Protein AF-A0AA88VX77-F1 (afdb_monomer_lite)

Radius of gyration: 18.84 Å; chains: 1; bounding box: 41×43×75 Å

Organism: NCBI:txid1293975

pLDDT: mean 70.71, std 17.92, range [27.05, 95.12]

Foldseek 3Di:
DDDPDDDDPPDQPFDFDQQPNATETEGEDDDPDDQAEEEEEPLVVSLLVVLCVVPNKFKWWWWFACDDPCNRYTYTAETERAQWDDDPQATDHQLDDADDPVRVRIAGQEMEMEDLRDDQDPDPVRHDLVRYWYWYWYDDDRYIYIWIKHFDPVLVVVSVCCVVPVPDDPRDDDPNGIDTDHYDYDHPHHHKYWAFPLVPPDQDDSPDHTDIDIDGSVPQDSVNVVSSHCSNVPND

Secondary structure (DSSP, 8-state):
--------------EEE-STTS-EEEEE---S--S-EEEEEHHHHHHHHHHHHHHS--EEEEEEEPPSS-TTEEE--EEE----EEETTEEEPPSS----TTGGGEEEEEEEE-SS--------TTS-TTT-EEEEEEEETTEEEEEEEEE-HHHHHHHHHGGG---S-TT---GGGEEEEEEEEETTS--EEEEE-TTS-PPP-TT----EEEE-GGG--HHHHHHHHHTTTS--

Sequence (236 aa):
METHDGSSKDDQSCHKHKSLGRNYRGLCARVKEKRYRYLMPTNLIEKVLSLSEELGPVSGYLYGPSSVGQFSVKEISHVVLPPLQIAANHGRFPLAIPKNKILHHLEPLGWLYTMHNRFQGLSNQRWEKERSIVVQCNIFAMTWSITAYKLTLRGYEWEHDKKVTEKASPNVFYPWKYEVVRMEQHDNLPGFLMVPDISMKVKHRPNMEYQMKQVTPLEYSSEDYVATREWLRNTD

Structure (mmCIF, N/CA/C/O backbone):
data_AF-A0AA88VX77-F1
#
_entry.id   AF-A0AA88VX77-F1
#
loop_
_atom_site.group_PDB
_atom_site.id
_atom_site.type_symbol
_atom_site.label_atom_id
_atom_site.label_alt_id
_atom_site.label_comp_id
_atom_site.label_asym_id
_atom_site.label_entity_id
_atom_site.label_seq_id
_atom_site.pdbx_PDB_ins_code
_atom_site.Cartn_x
_atom_site.Cartn_y
_atom_site.Cartn_z
_atom_site.occupancy
_atom_site.B_iso_or_equiv
_atom_site.auth_seq_id
_atom_site.auth_comp_id
_atom_site.auth_asym_id
_atom_site.auth_atom_id
_atom_site.pdbx_PDB_model_num
ATOM 1 N N . MET A 1 1 ? -3.109 26.730 47.409 1.00 36.09 1 MET A N 1
ATOM 2 C CA . MET A 1 1 ? -4.152 26.401 46.416 1.00 36.09 1 MET A CA 1
ATOM 3 C C . MET A 1 1 ? -3.447 26.374 45.073 1.00 36.09 1 MET A C 1
ATOM 5 O O . MET A 1 1 ? -3.455 27.353 44.346 1.00 36.09 1 MET A O 1
ATOM 9 N N . GLU A 1 2 ? -2.687 25.304 44.851 1.00 27.05 2 GLU A N 1
ATOM 10 C CA . GLU A 1 2 ? -1.877 25.112 43.649 1.00 27.05 2 GLU A CA 1
ATOM 11 C C . GLU A 1 2 ? -2.693 24.266 42.679 1.00 27.05 2 GLU A C 1
ATOM 13 O O . GLU A 1 2 ? -3.137 23.164 43.001 1.00 27.05 2 GLU A O 1
ATOM 18 N N . THR A 1 3 ? -2.966 24.832 41.513 1.00 28.92 3 THR A N 1
ATOM 19 C CA . THR A 1 3 ? -3.639 24.166 40.406 1.00 28.92 3 THR A CA 1
ATOM 20 C C . THR A 1 3 ? -2.641 23.254 39.703 1.00 28.92 3 THR A C 1
ATOM 22 O O . THR A 1 3 ? -1.705 23.731 39.064 1.00 28.92 3 THR A O 1
ATOM 25 N N . HIS A 1 4 ? -2.844 21.943 39.825 1.00 30.36 4 HIS A N 1
ATOM 26 C CA . HIS A 1 4 ? -2.198 20.943 38.984 1.00 30.36 4 HIS A CA 1
ATOM 27 C C . HIS A 1 4 ? -2.707 21.081 37.545 1.00 30.36 4 HIS A C 1
ATOM 29 O O . HIS A 1 4 ? -3.843 20.722 37.240 1.00 30.36 4 HIS A O 1
ATOM 35 N N . ASP A 1 5 ? -1.847 21.598 36.671 1.00 29.92 5 ASP A N 1
ATOM 36 C CA . ASP A 1 5 ? -2.045 21.604 35.227 1.00 29.92 5 ASP A CA 1
ATOM 37 C C . ASP A 1 5 ? -1.660 20.217 34.682 1.00 29.92 5 ASP A C 1
ATOM 39 O O . ASP A 1 5 ? -0.487 19.840 34.602 1.00 29.92 5 ASP A O 1
ATOM 43 N N . GLY A 1 6 ? -2.673 19.391 34.424 1.00 28.31 6 GLY A N 1
ATOM 44 C CA . GLY A 1 6 ? -2.516 18.056 33.861 1.00 28.31 6 GLY A CA 1
ATOM 45 C C . GLY A 1 6 ? -2.288 18.141 32.358 1.00 28.31 6 GLY A C 1
ATOM 46 O O . GLY A 1 6 ? -3.245 18.108 31.587 1.00 28.31 6 GLY A O 1
ATOM 47 N N . SER A 1 7 ? -1.026 18.223 31.928 1.00 28.36 7 SER A N 1
ATOM 48 C CA . SER A 1 7 ? -0.696 18.074 30.512 1.00 28.36 7 SER A CA 1
ATOM 49 C C . SER A 1 7 ? -0.981 16.636 30.060 1.00 28.36 7 SER A C 1
ATOM 51 O O . SER A 1 7 ? -0.410 15.658 30.551 1.00 28.36 7 SER A O 1
ATOM 53 N N . SER A 1 8 ? -1.928 16.511 29.129 1.00 28.75 8 SER A N 1
ATOM 54 C CA . SER A 1 8 ? -2.221 15.281 28.395 1.00 28.75 8 SER A CA 1
ATOM 55 C C . SER A 1 8 ? -0.969 14.854 27.629 1.00 28.75 8 SER A C 1
ATOM 57 O O . SER A 1 8 ? -0.600 15.464 26.624 1.00 28.75 8 SER A O 1
ATOM 59 N N . LYS A 1 9 ? -0.293 13.809 28.113 1.00 29.44 9 LYS A N 1
ATOM 60 C CA . LYS A 1 9 ? 0.679 13.046 27.327 1.00 29.44 9 LYS A CA 1
ATOM 61 C C . LYS A 1 9 ? -0.089 12.232 26.286 1.00 29.44 9 LYS A C 1
ATOM 63 O O . LYS A 1 9 ? -0.405 11.066 26.503 1.00 29.44 9 LYS A O 1
ATOM 68 N N . ASP A 1 10 ? -0.411 12.861 25.162 1.00 32.06 10 ASP A N 1
ATOM 69 C CA . ASP A 1 10 ? -0.833 12.151 23.958 1.00 32.06 10 ASP A CA 1
ATOM 70 C C . ASP A 1 10 ? 0.395 11.447 23.356 1.00 32.06 10 ASP A C 1
ATOM 72 O O . ASP A 1 10 ? 1.121 11.996 22.525 1.00 32.06 10 ASP A O 1
ATOM 76 N N . ASP A 1 11 ? 0.659 10.230 23.837 1.00 35.03 11 ASP A N 1
ATOM 77 C CA . ASP A 1 11 ? 1.740 9.360 23.372 1.00 35.03 11 ASP A CA 1
ATOM 78 C C . ASP A 1 11 ? 1.587 9.051 21.867 1.00 35.03 11 ASP A C 1
ATOM 80 O O . ASP A 1 11 ? 0.793 8.205 21.439 1.00 35.03 11 ASP A O 1
ATOM 84 N N . GLN A 1 12 ? 2.386 9.736 21.043 1.00 42.62 12 GLN A N 1
ATOM 85 C CA . GLN A 1 12 ? 2.726 9.316 19.683 1.00 42.62 12 GLN A CA 1
ATOM 86 C C . GLN A 1 12 ? 3.473 7.978 19.777 1.00 42.62 12 GLN A C 1
ATOM 88 O O . GLN A 1 12 ? 4.595 7.945 20.287 1.00 42.62 12 GLN A O 1
ATOM 93 N N . SER A 1 13 ? 2.902 6.869 19.284 1.00 40.84 13 SER A N 1
ATOM 94 C CA . SER A 1 13 ? 3.673 5.621 19.201 1.00 40.84 13 SER A CA 1
ATOM 95 C C . SER A 1 13 ? 4.749 5.787 18.122 1.00 40.84 13 SER A C 1
ATOM 97 O O . SER A 1 13 ? 4.501 5.806 16.918 1.00 40.84 13 SER A O 1
ATOM 99 N N . CYS A 1 14 ? 5.970 6.033 18.586 1.00 40.78 14 CYS A N 1
ATOM 100 C CA . CYS A 1 14 ? 7.148 6.220 17.760 1.00 40.78 14 CYS A CA 1
ATOM 101 C C . CYS A 1 14 ? 7.819 4.856 17.609 1.00 40.78 14 CYS A C 1
ATOM 103 O O . CYS A 1 14 ? 8.572 4.424 18.484 1.00 40.78 14 CYS A O 1
ATOM 105 N N . HIS A 1 15 ? 7.526 4.149 16.519 1.00 50.19 15 HIS A N 1
ATOM 106 C CA . HIS A 1 15 ? 8.230 2.907 16.217 1.00 50.19 15 HIS A CA 1
ATOM 107 C C . HIS A 1 15 ? 9.568 3.254 15.560 1.00 50.19 15 HIS A C 1
ATOM 109 O O . HIS A 1 15 ? 9.623 3.880 14.498 1.00 50.19 15 HIS A O 1
ATOM 115 N N . LYS A 1 16 ? 10.667 2.898 16.236 1.00 44.03 16 LYS A N 1
ATOM 116 C CA . LYS A 1 16 ? 12.013 2.965 15.660 1.00 44.03 16 LYS A CA 1
ATOM 117 C C . LYS A 1 16 ? 12.187 1.775 14.738 1.00 44.03 16 LYS A C 1
ATOM 119 O O . LYS A 1 16 ? 11.984 0.638 15.155 1.00 44.03 16 LYS A O 1
ATOM 124 N N . HIS A 1 17 ? 12.585 2.046 13.510 1.00 49.84 17 HIS A N 1
ATOM 125 C CA . HIS A 1 17 ? 12.677 1.041 12.479 1.00 49.84 17 HIS A CA 1
ATOM 126 C C . HIS A 1 17 ? 14.091 1.008 11.882 1.00 49.84 17 HIS A C 1
ATOM 128 O O . HIS A 1 17 ? 14.664 2.060 11.600 1.00 49.84 17 HIS A O 1
ATOM 134 N N . LYS A 1 18 ? 14.667 -0.192 11.734 1.00 45.41 18 LYS A N 1
ATOM 135 C CA . LYS A 1 18 ? 16.006 -0.423 11.170 1.00 45.41 18 LYS A CA 1
ATOM 136 C C . LYS A 1 18 ? 15.884 -1.027 9.768 1.00 45.41 18 LYS A C 1
ATOM 138 O O . LYS A 1 18 ? 16.322 -2.151 9.548 1.00 45.41 18 LYS A O 1
ATOM 143 N N . SER A 1 19 ? 15.332 -0.292 8.810 1.00 43.66 19 SER A N 1
ATOM 144 C CA . SER A 1 19 ? 15.498 -0.663 7.402 1.00 43.66 19 SER A CA 1
ATOM 145 C C . SER A 1 19 ? 16.804 -0.046 6.895 1.00 43.66 19 SER A C 1
ATOM 147 O O . SER A 1 19 ? 17.088 1.121 7.162 1.00 43.66 19 SER A O 1
ATOM 149 N N . LEU A 1 20 ? 17.626 -0.828 6.187 1.00 46.38 20 LEU A N 1
ATOM 150 C CA . LEU A 1 20 ? 18.831 -0.361 5.472 1.00 46.38 20 LEU A CA 1
ATOM 151 C C . LEU A 1 20 ? 19.951 0.254 6.345 1.00 46.38 20 LEU A C 1
ATOM 153 O O . LEU A 1 20 ? 20.714 1.104 5.889 1.00 46.38 20 LEU A O 1
ATOM 157 N N . GLY A 1 21 ? 20.071 -0.152 7.614 1.00 48.56 21 GLY A N 1
ATOM 158 C CA . GLY A 1 21 ? 21.145 0.330 8.497 1.00 48.56 21 GLY A CA 1
ATOM 159 C C . GLY A 1 21 ? 20.964 1.764 9.013 1.00 48.56 21 GLY A C 1
ATOM 160 O O . GLY A 1 21 ? 21.868 2.301 9.653 1.00 48.56 21 GLY A O 1
ATOM 161 N N . ARG A 1 22 ? 19.795 2.383 8.791 1.00 53.94 22 ARG A N 1
ATOM 162 C CA . ARG A 1 22 ? 19.438 3.702 9.336 1.00 53.94 22 ARG A CA 1
ATOM 163 C C . ARG A 1 22 ? 18.281 3.580 10.325 1.00 53.94 22 ARG A C 1
ATOM 165 O O . ARG A 1 22 ? 17.424 2.713 10.193 1.00 53.94 22 ARG A O 1
ATOM 172 N N . ASN A 1 23 ? 18.263 4.450 11.334 1.00 59.19 23 ASN A N 1
ATOM 173 C CA . ASN A 1 23 ? 17.173 4.512 12.306 1.00 59.19 23 ASN A CA 1
ATOM 174 C C . ASN A 1 23 ? 16.060 5.417 11.765 1.00 59.19 23 ASN A C 1
ATOM 176 O O . ASN A 1 23 ? 16.134 6.635 11.924 1.00 59.19 23 ASN A O 1
ATOM 180 N N . TYR A 1 24 ? 15.029 4.835 11.161 1.00 60.25 24 TYR A N 1
ATOM 181 C CA . TYR A 1 24 ? 13.818 5.569 10.807 1.00 60.25 24 TYR A CA 1
ATOM 182 C C . TYR A 1 24 ? 12.890 5.686 12.018 1.00 60.25 24 TYR A C 1
ATOM 184 O O . TYR A 1 24 ? 12.803 4.777 12.845 1.00 60.25 24 TYR A O 1
ATOM 192 N N . ARG A 1 25 ? 12.179 6.809 12.129 1.00 63.44 25 ARG A N 1
ATOM 193 C CA . ARG A 1 25 ? 11.045 6.961 13.054 1.00 63.44 25 ARG A CA 1
ATOM 194 C C . ARG A 1 25 ? 9.756 6.946 12.243 1.00 63.44 25 ARG A C 1
ATOM 196 O O . ARG A 1 25 ? 9.608 7.780 11.349 1.00 63.44 25 ARG A O 1
ATOM 203 N N . GLY A 1 26 ? 8.869 6.004 12.554 1.00 63.31 26 GLY A N 1
ATOM 204 C CA . GLY A 1 26 ? 7.544 5.899 11.953 1.00 63.31 26 GLY A CA 1
ATOM 205 C C . GLY A 1 26 ? 6.492 6.689 12.722 1.00 63.31 26 GLY A C 1
ATOM 206 O O . GLY A 1 26 ? 6.442 6.622 13.950 1.00 63.31 26 GLY A O 1
ATOM 207 N N . LEU A 1 27 ? 5.643 7.414 11.992 1.00 62.25 27 LEU A N 1
ATOM 208 C CA . LEU A 1 27 ? 4.460 8.091 12.524 1.00 62.25 27 LEU A CA 1
ATOM 209 C C . LEU A 1 27 ? 3.209 7.594 11.791 1.00 62.25 27 LEU A C 1
ATOM 211 O O . LEU A 1 27 ? 3.067 7.801 10.584 1.00 62.25 27 LEU A O 1
ATOM 215 N N . CYS A 1 28 ? 2.285 6.972 12.526 1.00 65.00 28 CYS A N 1
ATOM 216 C CA . CYS A 1 28 ? 0.937 6.675 12.040 1.00 65.00 28 CYS A CA 1
ATOM 217 C C . CYS A 1 28 ? -0.038 7.718 12.590 1.00 65.00 28 CYS A C 1
ATOM 219 O O . CYS A 1 28 ? -0.089 7.957 13.799 1.00 65.00 28 CYS A O 1
ATOM 221 N N . ALA A 1 29 ? -0.823 8.347 11.715 1.00 64.56 29 ALA A N 1
ATOM 222 C CA . ALA A 1 29 ? -1.842 9.295 12.150 1.00 64.56 29 ALA A CA 1
ATOM 223 C C . ALA A 1 29 ? -2.927 8.572 12.973 1.00 64.56 29 ALA A C 1
ATOM 225 O O . ALA A 1 29 ? -3.692 7.761 12.447 1.00 64.56 29 ALA A O 1
ATOM 226 N N . ARG A 1 30 ? -3.013 8.875 14.274 1.00 57.94 30 ARG A N 1
ATOM 227 C CA . ARG A 1 30 ? -4.072 8.361 15.149 1.00 57.94 30 ARG A CA 1
ATOM 228 C C . ARG A 1 30 ? -5.307 9.250 15.030 1.00 57.94 30 ARG A C 1
ATOM 230 O O . ARG A 1 30 ? -5.238 10.458 15.226 1.00 57.94 30 ARG A O 1
ATOM 237 N N . VAL A 1 31 ? -6.450 8.637 14.741 1.00 69.12 31 VAL A N 1
ATOM 238 C CA . VAL A 1 31 ? -7.749 9.320 14.647 1.00 69.12 31 VAL A CA 1
ATOM 239 C C . VAL A 1 31 ? -8.699 8.731 15.689 1.00 69.12 31 VAL A C 1
ATOM 241 O O . VAL A 1 31 ? -8.615 7.537 15.994 1.00 69.12 31 VAL A O 1
ATOM 244 N N . LYS A 1 32 ? -9.596 9.561 16.242 1.00 56.38 32 LYS A N 1
ATOM 245 C CA . LYS A 1 32 ? -10.712 9.103 17.091 1.00 56.38 32 LYS A CA 1
ATOM 246 C C . LYS A 1 32 ? -11.599 8.107 16.329 1.00 56.38 32 LYS A C 1
ATOM 248 O O . LYS A 1 32 ? -11.605 8.095 15.101 1.00 56.38 32 LYS A O 1
ATOM 253 N N . GLU A 1 33 ? -12.284 7.248 17.079 1.00 55.09 33 GLU A N 1
ATOM 254 C CA . GLU A 1 33 ? -12.984 6.045 16.610 1.00 55.09 33 GLU A CA 1
ATOM 255 C C . GLU A 1 33 ? -13.749 6.231 15.290 1.00 55.09 33 GLU A C 1
ATOM 257 O O . GLU A 1 33 ? -14.630 7.078 15.161 1.00 55.09 33 GLU A O 1
ATOM 262 N N . LYS A 1 34 ? -13.401 5.400 14.302 1.00 66.38 34 LYS A N 1
ATOM 263 C CA . LYS A 1 34 ? -14.101 5.274 13.020 1.00 66.38 34 LYS A CA 1
ATOM 264 C C . LYS A 1 34 ? -14.496 3.818 12.787 1.00 66.38 34 LYS A C 1
ATOM 266 O O . LYS A 1 34 ? -13.928 2.913 13.391 1.00 66.38 34 LYS A O 1
ATOM 271 N N . ARG A 1 35 ? -15.452 3.610 11.876 1.00 73.31 35 ARG A N 1
ATOM 272 C CA . ARG A 1 35 ? -16.084 2.313 11.561 1.00 73.31 35 ARG A CA 1
ATOM 273 C C . ARG A 1 35 ? -15.096 1.180 11.249 1.00 73.31 35 ARG A C 1
ATOM 275 O O . ARG A 1 35 ? -15.383 0.036 11.590 1.00 73.31 35 ARG A O 1
ATOM 282 N N . TYR A 1 36 ? -13.962 1.497 10.615 1.00 83.31 36 TYR A N 1
ATOM 283 C CA . TYR A 1 36 ? -12.936 0.521 10.243 1.00 83.31 36 TYR A CA 1
ATOM 284 C C . TYR A 1 36 ? -11.554 0.898 10.785 1.00 83.31 36 TYR A C 1
ATOM 286 O O . TYR A 1 36 ? -11.169 2.072 10.770 1.00 83.31 36 TYR A O 1
ATOM 294 N N . ARG A 1 37 ? -10.806 -0.118 11.217 1.00 87.56 37 ARG A N 1
ATOM 295 C CA . ARG A 1 37 ? -9.384 -0.065 11.569 1.00 87.56 37 ARG A CA 1
ATOM 296 C C . ARG A 1 37 ? -8.601 -0.885 10.550 1.00 87.56 37 ARG A C 1
ATOM 298 O O . ARG A 1 37 ? -8.933 -2.047 10.336 1.00 87.56 37 ARG A O 1
ATOM 305 N N . TYR A 1 38 ? -7.570 -0.294 9.958 1.00 90.44 38 TYR A N 1
ATOM 306 C CA . TYR A 1 38 ? -6.731 -0.962 8.964 1.00 90.44 38 TYR A CA 1
ATOM 307 C C . TYR A 1 38 ? -5.416 -1.409 9.597 1.00 90.44 38 TYR A C 1
ATOM 309 O O . TYR A 1 38 ? -4.752 -0.602 10.243 1.00 90.44 38 TYR A O 1
ATOM 317 N N . LEU A 1 39 ? -5.043 -2.671 9.417 1.00 91.88 39 LEU A N 1
ATOM 318 C CA . LEU A 1 39 ? -3.775 -3.226 9.887 1.00 91.88 39 LEU A CA 1
ATOM 319 C C . LEU A 1 39 ? -2.883 -3.490 8.679 1.00 91.88 39 LEU A C 1
ATOM 321 O O . LEU A 1 39 ? -3.313 -4.165 7.744 1.00 91.88 39 LEU A O 1
ATOM 325 N N . MET A 1 40 ? -1.662 -2.960 8.682 1.00 92.38 40 MET A N 1
ATOM 326 C CA . MET A 1 40 ? -0.693 -3.191 7.614 1.00 92.38 40 MET A CA 1
ATOM 327 C C . MET A 1 40 ? 0.568 -3.872 8.152 1.00 92.38 40 MET A C 1
ATOM 329 O O . MET A 1 40 ? 1.184 -3.352 9.086 1.00 92.38 40 MET A O 1
ATOM 333 N N . PRO A 1 41 ? 0.977 -4.999 7.547 1.00 93.81 41 PRO A N 1
ATOM 334 C CA . PRO A 1 41 ? 2.227 -5.671 7.836 1.00 93.81 41 PRO A CA 1
ATOM 335 C C . PRO A 1 41 ? 3.425 -4.733 7.741 1.00 93.81 41 PRO A C 1
ATOM 337 O O . PRO A 1 41 ? 3.599 -4.019 6.746 1.00 93.81 41 PRO A O 1
ATOM 340 N N . THR A 1 42 ? 4.275 -4.774 8.762 1.00 90.00 42 THR A N 1
ATOM 341 C CA . THR A 1 42 ? 5.512 -3.986 8.826 1.00 90.00 42 THR A CA 1
ATOM 342 C C . THR A 1 42 ? 6.411 -4.245 7.621 1.00 90.00 42 THR A C 1
ATOM 344 O O . THR A 1 42 ? 6.849 -3.294 6.977 1.00 90.00 42 THR A O 1
ATOM 347 N N . ASN A 1 43 ? 6.557 -5.510 7.218 1.00 92.00 43 ASN A N 1
ATOM 348 C CA . ASN A 1 43 ? 7.384 -5.910 6.077 1.00 92.00 43 ASN A CA 1
ATOM 349 C C . ASN A 1 43 ? 6.954 -5.272 4.742 1.00 92.00 43 ASN A C 1
ATOM 351 O O . ASN A 1 43 ? 7.792 -5.005 3.877 1.00 92.00 43 ASN A O 1
ATOM 355 N N . LEU A 1 44 ? 5.659 -4.991 4.563 1.00 93.50 44 LEU A N 1
ATOM 356 C CA . LEU A 1 44 ? 5.146 -4.293 3.384 1.00 93.50 44 LEU A CA 1
ATOM 357 C C . LEU A 1 44 ? 5.469 -2.804 3.433 1.00 93.50 44 LEU A C 1
ATOM 359 O O . LEU A 1 44 ? 5.881 -2.242 2.419 1.00 93.50 44 LEU A O 1
ATOM 363 N N . ILE A 1 45 ? 5.295 -2.176 4.599 1.00 89.94 45 ILE A N 1
ATOM 364 C CA . ILE A 1 45 ? 5.638 -0.766 4.811 1.00 89.94 45 ILE A CA 1
ATOM 365 C C . ILE A 1 45 ? 7.125 -0.553 4.526 1.00 89.94 45 ILE A C 1
ATOM 367 O O . ILE A 1 45 ? 7.481 0.285 3.699 1.00 89.94 45 ILE A O 1
ATOM 371 N N . GLU A 1 46 ? 7.981 -1.351 5.160 1.00 88.00 46 GLU A N 1
ATOM 372 C CA . GLU A 1 46 ? 9.433 -1.298 4.997 1.00 88.00 46 GLU A CA 1
ATOM 373 C C . GLU A 1 46 ? 9.844 -1.412 3.536 1.00 88.00 46 GLU A C 1
ATOM 375 O O . GLU A 1 46 ? 10.609 -0.586 3.037 1.00 88.00 46 GLU A O 1
ATOM 380 N N . LYS A 1 47 ? 9.312 -2.415 2.828 1.00 91.00 47 LYS A N 1
ATOM 381 C CA . LYS A 1 47 ? 9.689 -2.635 1.437 1.00 91.00 47 LYS A CA 1
ATOM 382 C C . LYS A 1 47 ? 9.262 -1.480 0.541 1.00 91.00 47 LYS A C 1
ATOM 384 O O . LYS A 1 47 ? 10.048 -1.035 -0.287 1.00 91.00 47 LYS A O 1
ATOM 389 N N . VAL A 1 48 ? 8.040 -0.982 0.701 1.00 89.88 48 VAL A N 1
ATOM 390 C CA . VAL A 1 48 ? 7.526 0.136 -0.102 1.00 89.88 48 VAL A CA 1
ATOM 391 C C . VAL A 1 48 ? 8.350 1.404 0.125 1.00 89.88 48 VAL A C 1
ATOM 393 O O . VAL A 1 48 ? 8.660 2.110 -0.834 1.00 89.88 48 VAL A O 1
ATOM 396 N N . LEU A 1 49 ? 8.737 1.680 1.373 1.00 88.12 49 LEU A N 1
ATOM 397 C CA . LEU A 1 49 ? 9.584 2.823 1.707 1.00 88.12 49 LEU A CA 1
ATOM 398 C C . LEU A 1 49 ? 11.007 2.664 1.151 1.00 88.12 49 LEU A C 1
ATOM 400 O O . LEU A 1 49 ? 11.507 3.607 0.545 1.00 88.12 49 LEU A O 1
ATOM 404 N N . SER A 1 50 ? 11.619 1.480 1.280 1.00 87.88 50 SER A N 1
ATOM 405 C CA . SER A 1 50 ? 12.951 1.174 0.723 1.00 87.88 50 SER A CA 1
ATOM 406 C C . SER A 1 50 ? 12.981 1.342 -0.796 1.00 87.88 50 SER A C 1
ATOM 408 O O . SER A 1 50 ? 13.799 2.100 -1.311 1.00 87.88 50 SER A O 1
ATOM 410 N N . LEU A 1 51 ? 12.021 0.745 -1.512 1.00 87.12 51 LEU A N 1
ATOM 411 C CA . LEU A 1 51 ? 11.900 0.927 -2.961 1.00 87.12 51 LEU A CA 1
ATOM 412 C C . LEU A 1 51 ? 11.725 2.403 -3.329 1.00 87.12 51 LEU A C 1
ATOM 414 O O . LEU A 1 51 ? 12.261 2.860 -4.339 1.00 87.12 51 LEU A O 1
ATOM 418 N N . SER A 1 52 ? 10.975 3.157 -2.520 1.00 84.38 52 SER A N 1
ATOM 419 C CA . SER A 1 52 ? 10.720 4.560 -2.817 1.00 84.38 52 SER A CA 1
ATOM 420 C C . SER A 1 52 ? 11.917 5.467 -2.602 1.00 84.38 52 SER A C 1
ATOM 422 O O . SER A 1 52 ? 12.050 6.466 -3.309 1.00 84.38 52 SER A O 1
ATOM 424 N N . GLU A 1 53 ? 12.733 5.166 -1.602 1.00 83.06 53 GLU A N 1
ATOM 425 C CA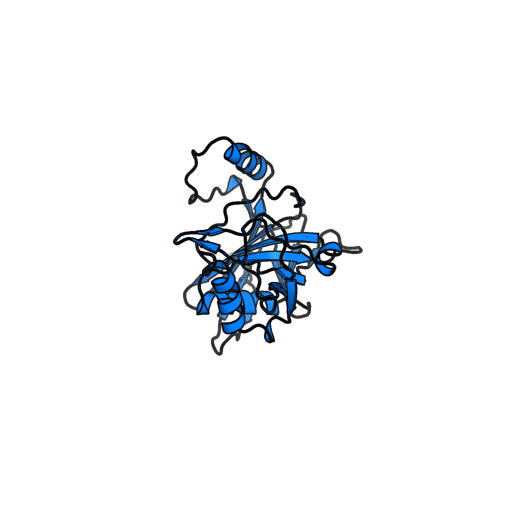 . GLU A 1 53 ? 13.956 5.905 -1.320 1.00 83.06 53 GLU A CA 1
ATOM 426 C C . GLU A 1 53 ? 14.990 5.679 -2.424 1.00 83.06 53 GLU A C 1
ATOM 428 O O . GLU A 1 53 ? 15.607 6.632 -2.893 1.00 83.06 53 GLU A O 1
ATOM 433 N N . GLU A 1 54 ? 15.144 4.433 -2.867 1.00 83.06 54 GLU A N 1
ATOM 434 C CA . GLU A 1 54 ? 16.160 4.061 -3.851 1.00 83.06 54 GLU A CA 1
ATOM 435 C C . GLU A 1 54 ? 15.770 4.462 -5.279 1.00 83.06 54 GLU A C 1
ATOM 437 O O . GLU A 1 54 ? 16.628 4.842 -6.074 1.00 83.06 54 GLU A O 1
ATOM 442 N N . LEU A 1 55 ? 14.481 4.376 -5.627 1.00 79.50 55 LEU A N 1
ATOM 443 C CA . LEU A 1 55 ? 14.043 4.392 -7.028 1.00 79.50 55 LEU A CA 1
ATOM 444 C C . LEU A 1 55 ? 13.007 5.486 -7.341 1.00 79.50 55 LEU A C 1
ATOM 446 O O . LEU A 1 55 ? 12.628 5.656 -8.505 1.00 79.50 55 LEU A O 1
ATOM 450 N N . GLY A 1 56 ? 12.551 6.258 -6.352 1.00 78.31 56 GLY A N 1
ATOM 451 C CA . GLY A 1 56 ? 11.558 7.326 -6.524 1.00 78.31 56 GLY A CA 1
ATOM 452 C C . GLY A 1 56 ? 10.112 6.868 -6.271 1.00 78.31 56 GLY A C 1
ATOM 453 O O . GLY A 1 56 ? 9.893 5.919 -5.534 1.00 78.31 56 GLY A O 1
ATOM 454 N N . PRO A 1 57 ? 9.076 7.525 -6.828 1.00 78.00 57 PRO A N 1
ATOM 455 C CA . PRO A 1 57 ? 7.685 7.248 -6.460 1.00 78.00 57 PRO A CA 1
ATOM 456 C C . PRO A 1 57 ? 7.274 5.778 -6.649 1.00 78.00 57 PRO A C 1
ATOM 458 O O . PRO A 1 57 ? 7.401 5.215 -7.739 1.00 78.00 57 PRO A O 1
ATOM 461 N N . VAL A 1 58 ? 6.720 5.183 -5.593 1.00 82.38 58 VAL A N 1
ATOM 462 C CA . VAL A 1 58 ? 6.116 3.846 -5.588 1.00 82.38 58 VAL A CA 1
ATOM 463 C C . VAL A 1 58 ? 4.619 4.007 -5.406 1.00 82.38 58 VAL A C 1
ATOM 465 O O . VAL A 1 58 ? 4.153 4.886 -4.676 1.00 82.38 58 VAL A O 1
ATOM 468 N N . SER A 1 59 ? 3.836 3.177 -6.083 1.00 82.31 59 SER A N 1
ATOM 469 C CA . SER A 1 59 ? 2.396 3.104 -5.868 1.00 82.31 59 SER A CA 1
ATOM 470 C C . SER A 1 59 ? 1.924 1.666 -6.069 1.00 82.31 59 SER A C 1
ATOM 472 O O . SER A 1 59 ? 2.455 0.950 -6.915 1.00 82.31 59 SER A O 1
ATOM 474 N N . GLY A 1 60 ? 0.918 1.236 -5.312 1.00 85.00 60 GLY A N 1
ATOM 475 C CA . GLY A 1 60 ? 0.374 -0.114 -5.449 1.00 85.00 60 GLY A CA 1
ATOM 476 C C . GLY A 1 60 ? -1.049 -0.243 -4.932 1.00 85.00 60 GLY A C 1
ATOM 477 O O . GLY A 1 60 ? -1.497 0.578 -4.135 1.00 85.00 60 GLY A O 1
ATOM 478 N N . TYR A 1 61 ? -1.760 -1.273 -5.381 1.00 87.88 61 TYR A N 1
ATOM 479 C CA . TYR A 1 61 ? -3.086 -1.610 -4.870 1.00 87.88 61 TYR A CA 1
ATOM 480 C C . TYR A 1 61 ? -2.981 -2.459 -3.600 1.00 87.88 61 TYR A C 1
ATOM 482 O O . TYR A 1 61 ? -2.101 -3.303 -3.479 1.00 87.88 61 TYR A O 1
ATOM 490 N N . LEU A 1 62 ? -3.903 -2.255 -2.673 1.00 91.56 62 LEU A N 1
ATOM 491 C CA . LEU A 1 62 ? -4.013 -2.916 -1.382 1.00 91.56 62 LEU A CA 1
ATOM 492 C C . LEU A 1 62 ? -5.122 -3.956 -1.451 1.00 91.56 62 LEU A C 1
ATOM 494 O O . LEU A 1 62 ? -6.247 -3.647 -1.854 1.00 91.56 62 LEU A O 1
ATOM 498 N N . TYR A 1 63 ? -4.809 -5.164 -1.007 1.00 92.00 63 TYR A N 1
ATOM 499 C CA . TYR A 1 63 ? -5.760 -6.261 -0.902 1.00 92.00 63 TYR A CA 1
ATOM 500 C C . TYR A 1 63 ? -5.635 -6.946 0.454 1.00 92.00 63 TYR A C 1
ATOM 502 O O . TYR A 1 63 ? -4.557 -6.990 1.056 1.00 92.00 63 TYR A O 1
ATOM 510 N N . GLY A 1 64 ? -6.754 -7.487 0.923 1.00 92.38 64 GLY A N 1
ATOM 511 C CA . GLY A 1 64 ? -6.865 -8.150 2.215 1.00 92.38 64 GLY A CA 1
ATOM 512 C C . GLY A 1 64 ? -7.804 -9.349 2.174 1.00 92.38 64 GLY A C 1
ATOM 513 O O . GLY A 1 64 ? -8.652 -9.424 1.281 1.00 92.38 64 GLY A O 1
ATOM 514 N N . PRO A 1 65 ? -7.675 -10.306 3.107 1.00 90.00 65 PRO A N 1
ATOM 515 C CA . PRO A 1 65 ? -8.706 -11.314 3.288 1.00 90.00 65 PRO A CA 1
ATOM 516 C C . PRO A 1 65 ? -10.017 -10.635 3.694 1.00 90.00 65 PRO A C 1
ATOM 518 O O . PRO A 1 65 ? -10.024 -9.672 4.459 1.00 90.00 65 PRO A O 1
ATOM 521 N N . SER A 1 66 ? -11.142 -11.163 3.214 1.00 80.75 66 SER A N 1
ATOM 522 C CA . SER A 1 66 ? -12.441 -10.753 3.747 1.0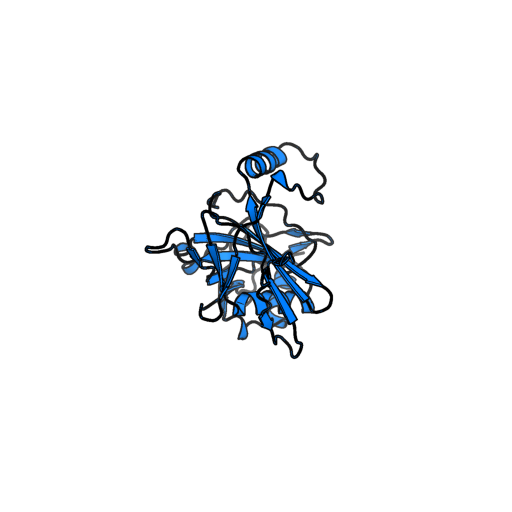0 80.75 66 SER A CA 1
ATOM 523 C C . SER A 1 66 ? -12.555 -11.213 5.199 1.00 80.75 66 SER A C 1
ATOM 525 O O . SER A 1 66 ? -12.476 -12.409 5.476 1.00 80.75 66 SER A O 1
ATOM 527 N N . SER A 1 67 ? -12.719 -10.269 6.127 1.00 71.44 67 SER A N 1
ATOM 528 C CA . SER A 1 67 ? -12.755 -10.562 7.564 1.00 71.44 67 SER A CA 1
ATOM 529 C C . SER A 1 67 ? -13.848 -11.586 7.902 1.00 71.44 67 SER A C 1
ATOM 531 O O . SER A 1 67 ? -15.033 -11.336 7.671 1.00 71.44 67 SER A O 1
ATOM 533 N N . VAL A 1 68 ? -13.468 -12.715 8.507 1.00 63.44 68 VAL A N 1
ATOM 534 C CA . VAL A 1 68 ? -14.406 -13.689 9.082 1.00 63.44 68 VAL A CA 1
ATOM 535 C C . VAL A 1 68 ? -14.602 -13.319 10.555 1.00 63.44 68 VAL A C 1
ATOM 537 O O . VAL A 1 68 ? -13.743 -13.575 11.390 1.00 63.44 68 VAL A O 1
ATOM 540 N N . GLY A 1 69 ? -15.703 -12.639 10.881 1.00 64.56 69 GLY A N 1
ATOM 541 C CA . GLY A 1 69 ? -16.097 -12.332 12.265 1.00 64.56 69 GLY A CA 1
ATOM 542 C C . GLY A 1 69 ? -15.914 -10.872 12.692 1.00 64.56 69 GLY A C 1
ATOM 543 O O . GLY A 1 69 ? -16.884 -10.242 13.108 1.00 64.56 69 GLY A O 1
ATOM 544 N N . GLN A 1 70 ? -14.717 -10.288 12.566 1.00 70.31 70 GLN A N 1
ATOM 545 C CA . GLN A 1 70 ? -14.488 -8.873 12.912 1.00 70.31 70 GLN A CA 1
ATOM 546 C C . GLN A 1 70 ? -14.579 -7.965 11.685 1.00 70.31 70 GLN A C 1
ATOM 548 O O . GLN A 1 70 ? -13.575 -7.557 11.108 1.00 70.31 70 GLN A O 1
ATOM 553 N N . PHE A 1 71 ? -15.801 -7.599 11.294 1.00 75.69 71 PHE A N 1
ATOM 554 C CA . PHE A 1 71 ? -16.021 -6.749 10.118 1.00 75.69 71 PHE A CA 1
ATOM 555 C C . PHE A 1 71 ? -15.372 -5.360 10.224 1.00 75.69 71 PHE A C 1
ATOM 557 O O . PHE A 1 71 ? -15.083 -4.755 9.195 1.00 75.69 71 PHE A O 1
ATOM 564 N N . SER A 1 72 ? -15.136 -4.854 11.439 1.00 84.81 72 SER A N 1
ATOM 565 C CA . SER A 1 72 ? -14.530 -3.541 11.693 1.00 84.81 72 SER A CA 1
ATOM 566 C C . SER A 1 72 ? -13.005 -3.513 11.541 1.00 84.81 72 SER A C 1
ATOM 568 O O . SER A 1 72 ? -12.434 -2.425 11.481 1.00 84.81 72 SER A O 1
ATOM 570 N N . VAL A 1 73 ? -12.328 -4.662 11.455 1.00 88.69 73 VAL A N 1
ATOM 571 C CA . VAL A 1 73 ? -10.874 -4.733 11.249 1.00 88.69 73 VAL A CA 1
ATOM 572 C C . VAL A 1 73 ? -10.589 -5.216 9.833 1.00 88.69 73 VAL A C 1
ATOM 574 O O . VAL A 1 73 ? -11.153 -6.211 9.378 1.00 88.69 73 VAL A O 1
ATOM 577 N N . LYS A 1 74 ? -9.727 -4.483 9.130 1.00 90.94 74 LYS A N 1
ATOM 578 C CA . LYS A 1 74 ? -9.316 -4.753 7.753 1.00 90.94 74 LYS A CA 1
ATOM 579 C C . LYS A 1 74 ? -7.814 -4.975 7.704 1.00 90.94 74 LYS A C 1
ATOM 581 O O . LYS A 1 74 ? -7.034 -4.040 7.867 1.00 90.94 74 LYS A O 1
ATOM 586 N N . GLU A 1 75 ? -7.418 -6.220 7.494 1.00 92.88 75 GLU A N 1
ATOM 587 C CA . GLU A 1 75 ? -6.016 -6.603 7.368 1.00 92.88 75 GLU A CA 1
ATOM 588 C C . GLU A 1 75 ? -5.574 -6.459 5.916 1.00 92.88 75 GLU A C 1
ATOM 590 O O . GLU A 1 75 ? -6.144 -7.065 5.012 1.00 92.88 75 GLU A O 1
ATOM 595 N N . ILE A 1 76 ? -4.546 -5.656 5.679 1.00 94.06 76 ILE A N 1
ATOM 596 C CA . ILE A 1 76 ? -3.866 -5.609 4.390 1.00 94.06 76 ILE A CA 1
ATOM 597 C C . ILE A 1 76 ? -2.883 -6.775 4.380 1.00 94.06 76 ILE A C 1
ATOM 599 O O . ILE A 1 76 ? -2.016 -6.851 5.235 1.00 94.06 76 ILE A O 1
ATOM 603 N N . SER A 1 77 ? -2.992 -7.678 3.414 1.00 94.12 77 SER A N 1
ATOM 604 C CA . SER A 1 77 ? -2.055 -8.803 3.269 1.00 94.12 77 SER A CA 1
ATOM 605 C C . SER A 1 77 ? -1.222 -8.702 2.000 1.00 94.12 77 SER A C 1
ATOM 607 O O . SER A 1 77 ? -0.130 -9.258 1.944 1.00 94.12 77 SER A O 1
ATOM 609 N N . HIS A 1 78 ? -1.709 -7.986 0.983 1.00 93.88 78 HIS A N 1
ATOM 610 C CA . HIS A 1 78 ? -1.042 -7.903 -0.309 1.00 93.88 78 HIS A CA 1
ATOM 611 C C . HIS A 1 78 ? -0.924 -6.460 -0.792 1.00 93.88 78 HIS A C 1
ATOM 613 O O . HIS A 1 78 ? -1.907 -5.712 -0.795 1.00 93.88 78 HIS A O 1
ATOM 619 N N . VAL A 1 79 ? 0.270 -6.102 -1.271 1.00 93.25 79 VAL A N 1
ATOM 620 C CA . VAL A 1 79 ? 0.487 -4.905 -2.093 1.00 93.25 79 VAL A CA 1
ATOM 621 C C . VAL A 1 79 ? 0.781 -5.351 -3.517 1.00 93.25 79 VAL A C 1
ATOM 623 O O . VAL A 1 79 ? 1.797 -5.982 -3.803 1.00 93.25 79 VAL A O 1
ATOM 626 N N . VAL A 1 80 ? -0.129 -5.027 -4.425 1.00 89.31 80 VAL A N 1
ATOM 627 C CA . VAL A 1 80 ? 0.026 -5.269 -5.855 1.00 89.31 80 VAL A CA 1
ATOM 628 C C . VAL A 1 80 ? 0.771 -4.084 -6.441 1.00 89.31 80 VAL A C 1
ATOM 630 O O . VAL A 1 80 ? 0.234 -2.977 -6.462 1.00 89.31 80 VAL A O 1
ATOM 633 N N . LEU A 1 81 ? 1.984 -4.306 -6.927 1.00 86.56 81 LEU A N 1
ATOM 634 C CA . LEU A 1 81 ? 2.756 -3.317 -7.668 1.00 86.56 81 LEU A CA 1
ATOM 635 C C . LEU A 1 81 ? 2.493 -3.565 -9.153 1.00 86.56 81 LEU A C 1
ATOM 637 O O . LEU A 1 81 ? 3.114 -4.450 -9.733 1.00 86.56 81 LEU A O 1
ATOM 641 N N . PRO A 1 82 ? 1.523 -2.883 -9.780 1.00 76.06 82 PRO A N 1
ATOM 642 C CA . PRO A 1 82 ? 1.299 -3.063 -11.204 1.00 76.06 82 PRO A CA 1
ATOM 643 C C . PRO A 1 82 ? 2.484 -2.500 -12.008 1.00 76.06 82 PRO A C 1
ATOM 645 O O . PRO A 1 82 ? 3.266 -1.695 -11.492 1.00 76.06 82 PRO A O 1
ATOM 648 N N . PRO A 1 83 ? 2.576 -2.855 -13.298 1.00 68.62 83 PRO A N 1
ATOM 649 C CA . PRO A 1 83 ? 3.446 -2.161 -14.233 1.00 68.62 83 PRO A CA 1
ATOM 650 C C . PRO A 1 83 ? 3.137 -0.653 -14.169 1.00 68.62 83 PRO A C 1
ATOM 652 O O . PRO A 1 83 ? 2.012 -0.235 -14.441 1.00 68.62 83 PRO A O 1
ATOM 655 N N . LEU A 1 84 ? 4.096 0.172 -13.748 1.00 63.66 84 LEU A N 1
ATOM 656 C CA . LEU A 1 84 ? 3.903 1.614 -13.555 1.00 63.66 84 LEU A CA 1
ATOM 657 C C . LEU A 1 84 ? 4.459 2.398 -14.743 1.00 63.66 84 LEU A C 1
ATOM 659 O O . LEU A 1 84 ? 5.672 2.430 -14.944 1.00 63.66 84 LEU A O 1
ATOM 663 N N . GLN A 1 85 ? 3.592 3.084 -15.497 1.00 55.31 85 GLN A N 1
ATOM 664 C CA . GLN A 1 85 ? 4.054 4.094 -16.446 1.00 55.31 85 GLN A CA 1
ATOM 665 C C . GLN A 1 85 ? 4.219 5.407 -15.684 1.00 55.31 85 GLN A C 1
ATOM 667 O O . GLN A 1 85 ? 3.244 6.081 -15.340 1.00 55.31 85 GLN A O 1
ATOM 672 N N . ILE A 1 86 ? 5.462 5.769 -15.393 1.00 51.34 86 ILE A N 1
ATOM 673 C CA . ILE A 1 86 ? 5.768 7.068 -14.798 1.00 51.34 86 ILE A CA 1
ATOM 674 C C . ILE A 1 86 ? 5.903 8.061 -15.946 1.00 51.34 86 ILE A C 1
ATOM 676 O O . ILE A 1 86 ? 6.893 8.054 -16.672 1.00 51.34 86 ILE A O 1
ATOM 680 N N . ALA A 1 87 ? 4.882 8.897 -16.129 1.00 49.53 87 ALA A N 1
ATOM 681 C CA . ALA A 1 87 ? 5.046 10.133 -16.878 1.00 49.53 87 ALA A CA 1
ATOM 682 C C . ALA A 1 87 ? 5.793 11.134 -15.985 1.00 49.53 87 ALA A C 1
ATOM 684 O O . ALA A 1 87 ? 5.696 11.040 -14.760 1.00 49.53 87 ALA A O 1
ATOM 685 N N . ALA A 1 88 ? 6.507 12.089 -16.590 1.00 45.84 88 ALA A N 1
ATOM 686 C CA . ALA A 1 88 ? 7.429 13.016 -15.919 1.00 45.84 88 ALA A CA 1
ATOM 687 C C . ALA A 1 88 ? 6.920 13.596 -14.579 1.00 45.84 88 ALA A C 1
ATOM 689 O O . ALA A 1 88 ? 7.722 13.819 -13.678 1.00 45.84 88 ALA A O 1
ATOM 690 N N . ASN A 1 89 ? 5.597 13.772 -14.422 1.00 45.25 89 ASN A N 1
ATOM 691 C CA . ASN A 1 89 ? 4.978 14.416 -13.261 1.00 45.25 89 ASN A CA 1
ATOM 692 C C . ASN A 1 89 ? 3.832 13.603 -12.611 1.00 45.25 89 ASN A C 1
ATOM 694 O O . ASN A 1 89 ? 3.155 14.118 -11.724 1.00 45.25 89 ASN A O 1
ATOM 698 N N . HIS A 1 90 ? 3.553 12.368 -13.059 1.00 48.50 90 HIS A N 1
ATOM 699 C CA . HIS A 1 90 ? 2.493 11.520 -12.488 1.00 48.50 90 HIS A CA 1
ATOM 700 C C . HIS A 1 90 ? 2.659 10.041 -12.870 1.00 48.50 90 HIS A C 1
ATOM 702 O O . HIS A 1 90 ? 2.933 9.699 -14.020 1.00 48.50 90 HIS A O 1
ATOM 708 N N . GLY A 1 91 ? 2.435 9.140 -11.909 1.00 50.69 91 GLY A N 1
ATOM 709 C CA . GLY A 1 91 ? 2.309 7.706 -12.181 1.00 50.69 91 GLY A CA 1
ATOM 710 C C . GLY A 1 91 ? 0.916 7.387 -12.719 1.00 50.69 91 GLY A C 1
ATOM 711 O O . GLY A 1 91 ? -0.083 7.771 -12.107 1.00 50.69 91 GLY A O 1
ATOM 712 N N . ARG A 1 92 ? 0.831 6.698 -13.861 1.00 52.72 92 ARG A N 1
ATOM 713 C CA . ARG A 1 92 ? -0.418 6.098 -14.347 1.00 52.72 92 ARG A CA 1
ATOM 714 C C . ARG A 1 92 ? -0.373 4.600 -14.092 1.00 52.72 92 ARG A C 1
ATOM 716 O O . ARG A 1 92 ? 0.566 3.924 -14.510 1.00 52.72 92 ARG A O 1
ATOM 723 N N . PHE A 1 93 ? -1.399 4.091 -13.420 1.00 56.44 93 PHE A N 1
ATOM 724 C CA . PHE A 1 93 ? -1.639 2.657 -13.373 1.00 56.44 93 PHE A CA 1
ATOM 725 C C . PHE A 1 93 ? -2.378 2.199 -14.632 1.00 56.44 93 PHE A C 1
ATOM 727 O O . PHE A 1 93 ? -3.188 2.964 -15.167 1.00 56.44 93 PHE A O 1
ATOM 734 N N . PRO A 1 94 ? -2.161 0.954 -15.085 1.00 57.81 94 PRO A N 1
ATOM 735 C CA . PRO A 1 94 ? -3.073 0.319 -16.019 1.00 57.81 94 PRO A CA 1
ATOM 736 C C . PRO A 1 94 ? -4.483 0.309 -15.416 1.00 57.81 94 PRO A C 1
ATOM 738 O O . PRO A 1 94 ? -4.681 -0.026 -14.249 1.00 57.81 94 PRO A O 1
ATOM 741 N N . LEU A 1 95 ? -5.478 0.696 -16.218 1.00 53.41 95 LEU A N 1
ATOM 742 C CA . LEU A 1 95 ? -6.891 0.665 -15.812 1.00 53.41 95 LEU A CA 1
ATOM 743 C C . LEU A 1 95 ? -7.378 -0.774 -15.572 1.00 53.41 95 LEU A C 1
ATOM 745 O O . LEU A 1 95 ? -8.335 -1.003 -14.831 1.00 53.41 95 LEU A O 1
ATOM 749 N N . ALA A 1 96 ? -6.718 -1.745 -16.204 1.00 57.34 96 ALA A N 1
ATOM 750 C CA . ALA A 1 96 ? -6.992 -3.156 -16.022 1.00 57.34 96 ALA A CA 1
ATOM 751 C C . ALA A 1 96 ? -6.407 -3.639 -14.688 1.00 57.34 96 ALA A C 1
ATOM 753 O O . ALA A 1 96 ? -5.194 -3.725 -14.512 1.00 57.34 96 ALA A O 1
ATOM 754 N N . ILE A 1 97 ? -7.291 -3.986 -13.750 1.00 63.19 97 ILE A N 1
ATOM 755 C CA . ILE A 1 97 ? -6.900 -4.691 -12.528 1.00 63.19 97 ILE A CA 1
ATOM 756 C C . ILE A 1 97 ? -6.347 -6.069 -12.930 1.00 63.19 97 ILE A C 1
ATOM 758 O O . ILE A 1 97 ? -7.026 -6.779 -13.681 1.00 63.19 97 ILE A O 1
ATOM 762 N N . PRO A 1 98 ? -5.163 -6.469 -12.434 1.00 63.72 98 PRO A N 1
ATOM 763 C CA . PRO A 1 98 ? -4.565 -7.747 -12.791 1.00 63.72 98 PRO A CA 1
ATOM 764 C C . PRO A 1 98 ? -5.479 -8.916 -12.424 1.00 63.72 98 PRO A C 1
ATOM 766 O O . PRO A 1 98 ? -6.033 -8.971 -11.325 1.00 63.72 98 PRO A O 1
ATOM 769 N N . LYS A 1 99 ? -5.621 -9.874 -13.343 1.00 64.62 99 LYS A N 1
ATOM 770 C CA . LYS A 1 99 ? -6.339 -11.126 -13.090 1.00 64.62 99 LYS A CA 1
ATOM 771 C C . LYS A 1 99 ? -5.375 -12.118 -12.443 1.00 64.62 99 LYS A C 1
ATOM 773 O O . LYS A 1 99 ? -4.404 -12.539 -13.064 1.00 64.62 99 LYS A O 1
ATOM 778 N N . ASN A 1 100 ? -5.640 -12.502 -11.198 1.00 73.06 100 ASN A N 1
ATOM 779 C CA . ASN A 1 100 ? -4.898 -13.555 -10.506 1.00 73.06 100 ASN A CA 1
ATOM 780 C C . ASN A 1 100 ? -5.861 -14.359 -9.618 1.00 73.06 100 ASN A C 1
ATOM 782 O O . ASN A 1 100 ? -6.693 -13.769 -8.934 1.00 73.06 100 ASN A O 1
ATOM 786 N N . LYS A 1 101 ? -5.736 -15.693 -9.599 1.00 78.19 101 LYS A N 1
ATOM 787 C CA . LYS A 1 101 ? -6.561 -16.585 -8.761 1.00 78.19 101 LYS A CA 1
ATOM 788 C C . LYS A 1 101 ? -6.533 -16.197 -7.277 1.00 78.19 101 LYS A C 1
ATOM 790 O O . LYS A 1 101 ? -7.554 -16.285 -6.612 1.00 78.19 101 LYS A O 1
ATOM 795 N N . ILE A 1 102 ? -5.392 -15.720 -6.779 1.00 80.19 102 ILE A N 1
ATOM 796 C CA . ILE A 1 102 ? -5.216 -15.263 -5.395 1.00 80.19 102 ILE A CA 1
ATOM 797 C C . ILE A 1 102 ? -6.042 -13.997 -5.147 1.00 80.19 102 ILE A C 1
ATOM 799 O O . ILE A 1 102 ? -6.800 -13.930 -4.184 1.00 80.19 102 ILE A O 1
ATOM 803 N N . LEU A 1 103 ? -5.979 -13.026 -6.067 1.00 82.06 103 LEU A N 1
ATOM 804 C CA . LEU A 1 103 ? -6.747 -11.779 -5.982 1.00 82.06 103 LEU A CA 1
ATOM 805 C C . LEU A 1 103 ? -8.263 -11.999 -5.973 1.00 82.06 103 LEU A C 1
ATOM 807 O O . LEU A 1 103 ? -8.978 -11.177 -5.416 1.00 82.06 103 LEU A O 1
ATOM 811 N N . HIS A 1 104 ? -8.763 -13.093 -6.555 1.00 81.12 104 HIS A N 1
ATOM 812 C CA . HIS A 1 104 ? -10.198 -13.399 -6.553 1.00 81.12 104 HIS A CA 1
ATOM 813 C C . HIS A 1 104 ? -10.745 -13.720 -5.154 1.00 81.12 104 HIS A C 1
ATOM 815 O O . HIS A 1 104 ? -11.942 -13.568 -4.925 1.00 81.12 104 HIS A O 1
ATOM 821 N N . HIS A 1 105 ? -9.890 -14.164 -4.231 1.00 84.75 105 HIS A N 1
ATOM 822 C CA . HIS A 1 105 ? -10.271 -14.488 -2.854 1.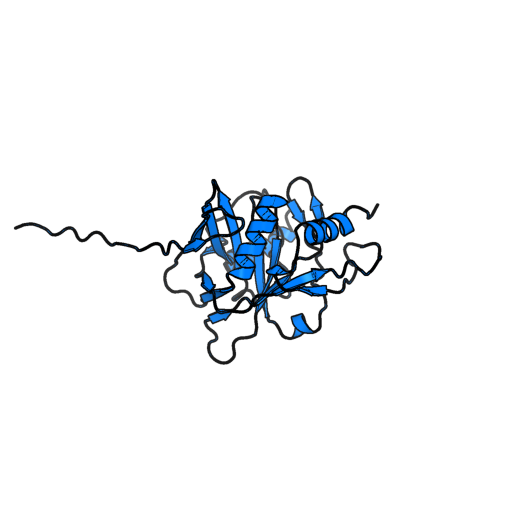00 84.75 105 HIS A CA 1
ATOM 823 C C . HIS A 1 105 ? -9.994 -13.344 -1.870 1.00 84.75 105 HIS A C 1
ATOM 825 O O . HIS A 1 105 ? -10.243 -13.486 -0.673 1.00 84.75 105 HIS A O 1
ATOM 831 N N . LEU A 1 106 ? -9.479 -12.215 -2.361 1.00 88.75 106 LEU A N 1
ATOM 832 C CA . LEU A 1 106 ? -9.146 -11.045 -1.560 1.00 88.75 106 LEU A CA 1
ATOM 833 C C . LEU A 1 106 ? -10.098 -9.895 -1.888 1.00 88.75 106 LEU A C 1
ATOM 835 O O . LEU A 1 106 ? -10.498 -9.704 -3.036 1.00 88.75 106 LEU A O 1
ATOM 839 N N . GLU A 1 107 ? -10.437 -9.092 -0.883 1.00 88.06 107 GLU A N 1
ATOM 840 C CA . GLU A 1 107 ? -11.177 -7.852 -1.102 1.00 88.06 107 GLU A CA 1
ATOM 841 C C . GLU A 1 107 ? -10.206 -6.705 -1.442 1.00 88.06 107 GLU A C 1
ATOM 843 O O . GLU A 1 107 ? -9.142 -6.588 -0.819 1.00 88.06 107 GLU A O 1
ATOM 848 N N . PRO A 1 108 ? -10.530 -5.852 -2.434 1.00 88.38 108 PRO A N 1
ATOM 849 C CA . PRO A 1 108 ? -9.773 -4.635 -2.693 1.00 88.38 108 PRO A CA 1
ATOM 850 C C . PRO A 1 108 ? -10.004 -3.643 -1.548 1.00 88.38 108 PRO A C 1
ATOM 852 O O . PRO A 1 108 ? -11.140 -3.271 -1.254 1.00 88.38 108 PRO A O 1
ATOM 855 N N . LEU A 1 109 ? -8.921 -3.201 -0.911 1.00 90.38 109 LEU A N 1
ATOM 856 C CA . LEU A 1 109 ? -8.974 -2.326 0.263 1.00 90.38 109 LEU A CA 1
ATOM 857 C C . LEU A 1 109 ? -8.522 -0.903 -0.016 1.00 90.38 109 LEU A C 1
ATOM 859 O O . LEU A 1 109 ? -8.721 -0.036 0.827 1.00 90.38 109 LEU A O 1
ATOM 863 N N . GLY A 1 110 ? -7.871 -0.622 -1.137 1.00 87.00 110 GLY A N 1
ATOM 864 C CA . GLY A 1 110 ? -7.221 0.672 -1.261 1.00 87.00 110 GLY A CA 1
ATOM 865 C C . GLY A 1 110 ? -6.062 0.705 -2.236 1.00 87.00 110 GLY A C 1
ATOM 866 O O . GLY A 1 110 ? -5.727 -0.300 -2.844 1.00 87.00 110 GLY A O 1
ATOM 867 N N . TRP A 1 111 ? -5.416 1.852 -2.370 1.00 85.69 111 TRP A N 1
ATOM 868 C CA . TRP A 1 111 ? -4.069 1.936 -2.938 1.00 85.69 111 TRP A CA 1
ATOM 869 C C . TRP A 1 111 ? -3.174 2.746 -2.017 1.00 85.69 111 TRP A C 1
ATOM 871 O O . TRP A 1 111 ? -3.650 3.465 -1.139 1.00 85.69 111 TRP A O 1
ATOM 881 N N . LEU A 1 112 ? -1.873 2.643 -2.251 1.00 88.19 112 LEU A N 1
ATOM 882 C CA . LEU A 1 112 ? -0.855 3.425 -1.574 1.00 88.19 112 LEU A CA 1
ATOM 883 C C . LEU A 1 112 ? 0.023 4.199 -2.558 1.00 88.19 112 LEU A C 1
ATOM 885 O O . LEU A 1 112 ? 0.126 3.807 -3.724 1.00 88.19 112 LEU A O 1
ATOM 889 N N . TYR A 1 113 ? 0.671 5.267 -2.087 1.00 84.81 113 TYR A N 1
ATOM 890 C CA . TYR A 1 113 ? 1.724 5.989 -2.812 1.00 84.81 113 TYR A CA 1
ATOM 891 C C . TYR A 1 113 ? 2.730 6.669 -1.865 1.00 84.81 113 TYR A C 1
ATOM 893 O O . TYR A 1 113 ? 2.369 7.002 -0.739 1.00 84.81 113 TYR A O 1
ATOM 901 N N . THR A 1 114 ? 3.977 6.891 -2.310 1.00 79.00 114 THR A N 1
ATOM 902 C CA . THR A 1 114 ? 5.102 7.319 -1.441 1.00 79.00 114 THR A CA 1
ATOM 903 C C . THR A 1 114 ? 5.663 8.741 -1.642 1.00 79.00 114 THR A C 1
ATOM 905 O O . THR A 1 114 ? 6.542 9.154 -0.890 1.00 79.00 114 THR A O 1
ATOM 908 N N . MET A 1 115 ? 5.207 9.510 -2.641 1.00 67.94 115 MET A N 1
ATOM 909 C CA . MET A 1 115 ? 5.751 10.843 -2.988 1.00 67.94 115 MET A CA 1
ATOM 910 C C . MET A 1 115 ? 4.651 11.793 -3.499 1.00 67.94 115 MET A C 1
ATOM 912 O O . MET A 1 115 ? 3.524 11.362 -3.727 1.00 67.94 115 MET A O 1
ATOM 916 N N . HIS A 1 116 ? 4.965 13.080 -3.731 1.00 54.81 116 HIS A N 1
ATOM 917 C CA . HIS A 1 116 ? 4.019 14.142 -4.151 1.00 54.81 116 HIS A CA 1
ATOM 918 C C . HIS A 1 116 ? 3.198 13.865 -5.428 1.00 54.81 116 HIS A C 1
ATOM 920 O O . HIS A 1 116 ? 2.288 14.636 -5.745 1.00 54.81 116 HIS A O 1
ATOM 926 N N . ASN A 1 117 ? 3.475 12.775 -6.147 1.00 49.31 117 ASN A N 1
ATOM 927 C CA . ASN A 1 117 ? 2.626 12.292 -7.226 1.00 49.31 117 ASN A CA 1
ATOM 928 C C . ASN A 1 117 ? 1.311 11.770 -6.650 1.00 49.31 117 ASN A C 1
ATOM 930 O O . ASN A 1 117 ? 1.160 10.592 -6.332 1.00 49.31 117 ASN A O 1
ATOM 934 N N . ARG A 1 118 ? 0.336 12.671 -6.527 1.00 51.81 118 ARG A N 1
ATOM 935 C CA . ARG A 1 118 ? -1.024 12.281 -6.184 1.00 51.81 118 ARG A CA 1
ATOM 936 C C . ARG A 1 118 ? -1.667 11.587 -7.367 1.00 51.81 118 ARG A C 1
ATOM 938 O O . ARG A 1 118 ? -1.809 12.148 -8.451 1.00 51.81 118 ARG A O 1
ATOM 945 N N . PHE A 1 119 ? -2.037 10.342 -7.116 1.00 50.06 119 PHE A N 1
ATOM 946 C CA . PHE A 1 119 ? -2.742 9.497 -8.053 1.00 50.06 119 PHE A CA 1
ATOM 947 C C . PHE A 1 119 ? -4.074 10.135 -8.481 1.00 50.06 119 PHE A C 1
ATOM 949 O O . PHE A 1 119 ? -4.867 10.567 -7.643 1.00 50.06 119 PHE A O 1
ATOM 956 N N . GLN A 1 120 ? -4.323 10.163 -9.792 1.00 45.94 120 GLN A N 1
ATOM 957 C CA . GLN A 1 120 ? -5.627 10.469 -10.376 1.00 45.94 120 GLN A CA 1
ATOM 958 C C . GLN A 1 120 ? -6.300 9.149 -10.746 1.00 45.94 120 GLN A C 1
ATOM 960 O O . GLN A 1 120 ? -5.817 8.446 -11.630 1.00 45.94 120 GLN A O 1
ATOM 965 N N . GLY A 1 121 ? -7.408 8.810 -10.088 1.00 49.16 121 GLY A N 1
ATOM 966 C CA . GLY A 1 121 ? -8.156 7.603 -10.449 1.00 49.16 121 GLY A CA 1
ATOM 967 C C . GLY A 1 121 ? -8.928 6.950 -9.314 1.00 49.16 121 GLY A C 1
ATOM 968 O O . GLY A 1 121 ? -8.911 5.731 -9.197 1.00 49.16 121 GLY A O 1
ATOM 969 N N . LEU A 1 122 ? -9.636 7.728 -8.488 1.00 46.19 122 LEU A N 1
ATOM 970 C CA . LEU A 1 122 ? -10.475 7.176 -7.412 1.00 46.19 122 LEU A CA 1
ATOM 971 C C . LEU A 1 122 ? -11.679 6.358 -7.897 1.00 46.19 122 LEU A C 1
ATOM 973 O O . LEU A 1 122 ? -12.346 5.710 -7.097 1.00 46.19 122 LEU A O 1
ATOM 977 N N . SER A 1 123 ? -11.973 6.371 -9.197 1.00 45.81 123 SER A N 1
ATOM 978 C CA . SER A 1 123 ? -13.172 5.757 -9.766 1.00 45.81 123 SER A CA 1
ATOM 979 C C . SER A 1 123 ? -12.866 4.476 -10.539 1.00 45.81 123 SER A C 1
ATOM 981 O O . SER A 1 123 ? -13.235 4.333 -11.708 1.00 45.81 123 SER A O 1
ATOM 983 N N . ASN A 1 124 ? -12.229 3.513 -9.874 1.00 50.00 124 ASN A N 1
ATOM 984 C CA . ASN A 1 124 ? -12.358 2.124 -10.299 1.00 50.00 124 ASN A CA 1
ATOM 985 C C . ASN A 1 124 ? -13.713 1.604 -9.804 1.00 50.00 124 ASN A C 1
ATOM 987 O O . ASN A 1 124 ? -13.912 1.407 -8.610 1.00 50.00 124 ASN A O 1
ATOM 991 N N . GLN A 1 125 ? -14.647 1.359 -10.732 1.00 50.59 125 GLN A N 1
ATOM 992 C CA . GLN A 1 125 ? -16.026 0.904 -10.460 1.00 50.59 125 GLN A CA 1
ATOM 993 C C . GLN A 1 125 ? -16.125 -0.391 -9.624 1.00 50.59 125 GLN A C 1
ATOM 995 O O . GLN A 1 125 ? -17.203 -0.735 -9.155 1.00 50.59 125 GLN A O 1
ATOM 1000 N N . ARG A 1 126 ? -15.014 -1.114 -9.433 1.00 59.50 126 ARG A N 1
ATOM 1001 C CA . ARG A 1 126 ? -14.944 -2.388 -8.700 1.00 59.50 126 ARG A CA 1
ATOM 1002 C C . ARG A 1 126 ? -14.720 -2.256 -7.189 1.00 59.50 126 ARG A C 1
ATOM 1004 O O . ARG A 1 126 ? -14.684 -3.270 -6.506 1.00 59.50 126 ARG A O 1
ATOM 1011 N N . TRP A 1 127 ? -14.503 -1.049 -6.679 1.00 71.75 127 TRP A N 1
ATOM 1012 C CA . TRP A 1 127 ? -14.021 -0.838 -5.316 1.00 71.75 127 TRP A CA 1
ATOM 1013 C C . TRP A 1 127 ? -15.167 -0.467 -4.379 1.00 71.75 127 TRP A C 1
ATOM 1015 O O . TRP A 1 127 ? -15.950 0.439 -4.672 1.00 71.75 127 TRP A O 1
ATOM 1025 N N . GLU A 1 128 ? -15.279 -1.160 -3.242 1.00 74.38 128 GLU A N 1
ATOM 1026 C CA . GLU A 1 128 ? -16.321 -0.864 -2.260 1.00 74.38 128 GLU A CA 1
ATOM 1027 C C . GLU A 1 128 ? -16.014 0.477 -1.584 1.00 74.38 128 GLU A C 1
ATOM 1029 O O . GLU A 1 128 ? -15.050 0.614 -0.823 1.00 74.38 128 GLU A O 1
ATOM 1034 N N . LYS A 1 129 ? -16.852 1.479 -1.866 1.00 73.62 129 LYS A N 1
ATOM 1035 C CA . LYS A 1 129 ? -16.633 2.882 -1.478 1.00 73.62 129 LYS A CA 1
ATOM 1036 C C . LYS A 1 129 ? -16.409 3.065 0.022 1.00 73.62 129 LYS A C 1
ATOM 1038 O O . LYS A 1 129 ? -15.674 3.953 0.440 1.00 73.62 129 LYS A O 1
ATOM 1043 N N . GLU A 1 130 ? -17.058 2.245 0.846 1.00 78.62 130 GLU A N 1
ATOM 1044 C CA . GLU A 1 130 ? -17.000 2.407 2.295 1.00 78.62 130 GLU A CA 1
ATOM 1045 C C . GLU A 1 130 ? -15.739 1.843 2.955 1.00 78.62 130 GLU A C 1
ATOM 1047 O O . GLU A 1 130 ? -15.400 2.297 4.055 1.00 78.62 130 GLU A O 1
ATOM 1052 N N . ARG A 1 131 ? -15.073 0.890 2.297 1.00 82.06 131 ARG A N 1
ATOM 1053 C CA . ARG A 1 131 ? -13.911 0.149 2.815 1.00 82.06 131 ARG A CA 1
ATOM 1054 C C . ARG A 1 131 ? -12.608 0.502 2.107 1.00 82.06 131 ARG A C 1
ATOM 1056 O O . ARG A 1 131 ? -11.537 0.174 2.596 1.00 82.06 131 ARG A O 1
ATOM 1063 N N . SER A 1 132 ? -12.704 1.156 0.955 1.00 85.50 132 SER A N 1
ATOM 1064 C CA . SER A 1 132 ? -11.542 1.539 0.165 1.00 85.50 132 SER A CA 1
ATOM 1065 C C . SER A 1 132 ? -10.831 2.748 0.769 1.00 85.50 132 SER A C 1
ATOM 1067 O O . SER A 1 132 ? -11.467 3.765 1.063 1.00 85.50 132 SER A O 1
ATOM 1069 N N . ILE A 1 133 ? -9.510 2.654 0.909 1.00 87.19 133 ILE A N 1
ATOM 1070 C CA . ILE A 1 133 ? -8.655 3.713 1.445 1.00 87.19 133 ILE A CA 1
ATOM 1071 C C . ILE A 1 133 ? -7.544 4.122 0.481 1.00 87.19 133 ILE A C 1
ATOM 1073 O O . ILE A 1 133 ? -7.135 3.395 -0.417 1.00 87.19 133 ILE A O 1
ATOM 1077 N N . VAL A 1 134 ? -7.024 5.316 0.704 1.00 85.19 134 VAL A N 1
ATOM 1078 C CA . VAL A 1 134 ? -5.837 5.853 0.063 1.00 85.19 134 VAL A CA 1
ATOM 1079 C C . VAL A 1 134 ? -4.780 6.011 1.130 1.00 85.19 134 VAL A C 1
ATOM 1081 O O . VAL A 1 134 ? -4.962 6.780 2.069 1.00 85.19 134 VAL A O 1
ATOM 1084 N N . VAL A 1 135 ? -3.680 5.290 0.996 1.00 87.38 135 VAL A N 1
ATOM 1085 C CA . VAL A 1 135 ? -2.562 5.353 1.930 1.00 87.38 135 VAL A CA 1
ATOM 1086 C C . VAL A 1 135 ? -1.477 6.236 1.334 1.00 87.38 135 VAL A C 1
ATOM 1088 O O . VAL A 1 135 ? -0.885 5.928 0.304 1.00 87.38 135 VAL A O 1
ATOM 1091 N N . GLN A 1 136 ? -1.208 7.355 1.986 1.00 85.94 136 GLN A N 1
ATOM 1092 C CA . GLN A 1 136 ? -0.081 8.208 1.658 1.00 85.94 136 GLN A CA 1
ATOM 1093 C C . GLN A 1 136 ? 1.070 7.884 2.599 1.00 85.94 136 GLN A C 1
ATOM 1095 O O . GLN A 1 136 ? 0.962 8.089 3.808 1.00 85.94 136 GLN A O 1
ATOM 1100 N N . CYS A 1 137 ? 2.176 7.431 2.030 1.00 86.00 137 CYS A N 1
ATOM 1101 C CA . CYS A 1 137 ? 3.454 7.315 2.704 1.00 86.00 137 CYS A CA 1
ATOM 1102 C C . CYS A 1 137 ? 4.283 8.556 2.348 1.00 86.00 137 CYS A C 1
ATOM 1104 O O . CYS A 1 137 ? 4.388 8.913 1.180 1.00 86.00 137 CYS A O 1
ATOM 1106 N N . ASN A 1 138 ? 4.865 9.230 3.332 1.00 83.12 138 ASN A N 1
ATOM 1107 C CA . ASN A 1 138 ? 5.775 10.350 3.113 1.00 83.12 138 ASN A CA 1
ATOM 1108 C C . ASN A 1 138 ? 7.131 10.003 3.700 1.00 83.12 138 ASN A C 1
ATOM 1110 O O . ASN A 1 138 ? 7.191 9.481 4.810 1.00 83.12 138 ASN A O 1
ATOM 1114 N N . ILE A 1 139 ? 8.199 10.357 2.993 1.00 80.50 139 ILE A N 1
ATOM 1115 C CA . ILE A 1 139 ? 9.575 10.239 3.475 1.00 80.50 139 ILE A CA 1
ATOM 1116 C C . ILE A 1 139 ? 10.153 11.650 3.539 1.00 80.50 139 ILE A C 1
ATOM 1118 O O . ILE A 1 139 ? 10.145 12.374 2.546 1.00 80.50 139 ILE A O 1
ATOM 1122 N N . PHE A 1 140 ? 10.636 12.055 4.710 1.00 79.75 140 PHE A N 1
ATOM 1123 C CA . PHE A 1 140 ? 11.246 13.364 4.920 1.00 79.75 140 PHE A CA 1
ATOM 1124 C C . PHE A 1 140 ? 12.387 13.257 5.929 1.00 79.75 140 PHE A C 1
ATOM 1126 O O . PHE A 1 140 ? 12.168 12.819 7.055 1.00 79.75 140 PHE A O 1
ATOM 1133 N N . ALA A 1 141 ? 13.600 13.663 5.541 1.00 77.56 141 ALA A N 1
ATOM 1134 C CA . ALA A 1 141 ? 14.764 13.774 6.430 1.00 77.56 141 ALA A CA 1
ATOM 1135 C C . ALA A 1 141 ? 14.941 12.580 7.405 1.00 77.56 141 ALA A C 1
ATOM 1137 O O . ALA A 1 141 ? 14.986 12.762 8.618 1.00 77.56 141 ALA A O 1
ATOM 1138 N N . MET A 1 142 ? 15.006 11.347 6.876 1.00 71.94 142 MET A N 1
ATOM 1139 C CA . MET A 1 142 ? 15.137 10.088 7.649 1.00 71.94 142 MET A CA 1
ATOM 1140 C C . MET A 1 142 ? 13.952 9.737 8.568 1.00 71.94 142 MET A C 1
ATOM 1142 O O . MET A 1 142 ? 14.022 8.813 9.379 1.00 71.94 142 MET A O 1
ATOM 1146 N N . THR A 1 143 ? 12.836 10.442 8.432 1.00 79.06 143 THR A N 1
ATOM 1147 C CA . THR A 1 143 ? 11.554 10.085 9.040 1.00 79.06 143 THR A CA 1
ATOM 1148 C C . THR A 1 143 ? 10.572 9.677 7.959 1.00 79.06 143 THR A C 1
ATOM 1150 O O . THR A 1 143 ? 10.692 10.094 6.803 1.00 79.06 143 THR A O 1
ATOM 1153 N N . TRP A 1 144 ? 9.596 8.858 8.332 1.00 84.12 144 TRP A N 1
ATOM 1154 C CA . TRP A 1 144 ? 8.475 8.564 7.460 1.00 84.12 144 TRP A CA 1
ATOM 1155 C C . TRP A 1 144 ? 7.158 8.697 8.212 1.00 84.12 144 TRP A C 1
ATOM 1157 O O . TRP A 1 144 ? 7.070 8.471 9.420 1.00 84.12 144 TRP A O 1
ATOM 1167 N N . SER A 1 145 ? 6.115 9.080 7.485 1.00 83.81 145 SER A N 1
ATOM 1168 C CA . SER A 1 145 ? 4.752 9.100 8.002 1.00 83.81 145 SER A CA 1
ATOM 1169 C C . SER A 1 145 ? 3.818 8.363 7.064 1.00 83.81 145 SER A C 1
ATOM 1171 O O . SER A 1 145 ? 3.978 8.418 5.846 1.00 83.81 145 SER A O 1
ATOM 1173 N N . ILE A 1 146 ? 2.842 7.666 7.637 1.00 84.94 146 ILE A N 1
ATOM 1174 C CA . ILE A 1 146 ? 1.781 7.004 6.884 1.00 84.94 146 ILE A CA 1
ATOM 1175 C C . ILE A 1 146 ? 0.451 7.584 7.328 1.00 84.94 146 ILE A C 1
ATOM 1177 O O . ILE A 1 146 ? 0.154 7.703 8.519 1.00 84.94 146 ILE A O 1
ATOM 1181 N N . THR A 1 147 ? -0.355 7.982 6.353 1.00 85.50 147 THR A N 1
ATOM 1182 C CA . THR A 1 147 ? -1.706 8.482 6.583 1.00 85.50 147 THR A CA 1
ATOM 1183 C C . THR A 1 147 ? -2.671 7.784 5.646 1.00 85.50 147 THR A C 1
ATOM 1185 O O . THR A 1 147 ? -2.504 7.831 4.430 1.00 85.50 147 THR A O 1
ATOM 1188 N N . ALA A 1 148 ? -3.691 7.149 6.214 1.00 87.00 148 ALA A N 1
ATOM 1189 C CA . ALA A 1 148 ? -4.775 6.550 5.457 1.00 87.00 148 ALA A CA 1
ATOM 1190 C C . ALA A 1 148 ? -5.963 7.510 5.376 1.00 87.00 148 ALA A C 1
ATOM 1192 O O . ALA A 1 148 ? -6.382 8.095 6.376 1.00 87.00 148 ALA A O 1
ATOM 1193 N N . TYR A 1 149 ? -6.539 7.623 4.188 1.00 84.75 149 TYR A N 1
ATOM 1194 C CA . TYR A 1 149 ? -7.693 8.454 3.892 1.00 84.75 149 TYR A CA 1
ATOM 1195 C C . TYR A 1 149 ? -8.805 7.609 3.286 1.00 84.75 149 TYR A C 1
ATOM 1197 O O . TYR A 1 149 ? -8.557 6.768 2.433 1.00 84.75 149 TYR A O 1
ATOM 1205 N N . LYS A 1 150 ? -10.047 7.875 3.661 1.00 85.38 150 LYS A N 1
ATOM 1206 C CA . LYS A 1 150 ? -11.242 7.371 2.988 1.00 85.38 150 LYS A CA 1
ATOM 1207 C C . LYS A 1 150 ? -11.877 8.505 2.196 1.00 85.38 150 LYS A C 1
ATOM 1209 O O . LYS A 1 150 ? -11.931 9.635 2.678 1.00 85.38 150 LYS A O 1
ATOM 1214 N N . LEU A 1 151 ? -12.375 8.217 1.000 1.00 78.38 151 LEU A N 1
ATOM 1215 C CA . LEU A 1 151 ? -13.128 9.199 0.225 1.00 78.38 151 LEU A CA 1
ATOM 1216 C C . LEU A 1 151 ? -14.518 9.399 0.854 1.00 78.38 151 LEU A C 1
ATOM 1218 O O . LEU A 1 151 ? -15.222 8.431 1.150 1.00 78.38 151 LEU A O 1
ATOM 1222 N N . THR A 1 152 ? -14.915 10.650 1.070 1.00 80.31 152 THR A N 1
ATOM 1223 C CA . THR A 1 152 ? -16.275 10.987 1.509 1.00 80.31 152 THR A CA 1
ATOM 1224 C C . THR A 1 152 ? -17.260 10.754 0.367 1.00 80.31 152 THR A C 1
ATOM 1226 O O . THR A 1 152 ? -16.875 10.783 -0.803 1.00 80.31 152 THR A O 1
ATOM 1229 N N . LEU A 1 153 ? -18.547 10.562 0.674 1.00 80.75 153 LEU A N 1
ATOM 1230 C CA . LEU A 1 153 ? -19.582 10.425 -0.362 1.00 80.75 153 LEU A CA 1
ATOM 1231 C C . LEU A 1 153 ? -19.556 11.615 -1.339 1.00 80.75 153 LEU A C 1
ATOM 1233 O O . LEU A 1 153 ? -19.499 11.431 -2.550 1.00 80.75 153 LEU A O 1
ATOM 1237 N N . ARG A 1 154 ? -19.455 12.830 -0.795 1.00 76.69 154 ARG A N 1
ATOM 1238 C CA . ARG A 1 154 ? -19.330 14.068 -1.572 1.00 76.69 154 ARG A CA 1
ATOM 1239 C C . ARG A 1 154 ? -18.043 14.119 -2.405 1.00 76.69 154 ARG A C 1
ATOM 1241 O O . ARG A 1 154 ? -18.040 14.636 -3.519 1.00 76.69 154 ARG A O 1
ATOM 1248 N N . GLY A 1 155 ? -16.933 13.606 -1.870 1.00 76.75 155 GLY A N 1
ATOM 1249 C CA . GLY A 1 155 ? -15.683 13.465 -2.615 1.00 76.75 155 GLY A CA 1
ATOM 1250 C C . GLY A 1 155 ? -15.817 12.493 -3.787 1.00 76.75 155 GLY A C 1
ATOM 1251 O O . GLY A 1 155 ? -15.309 12.776 -4.867 1.00 76.75 155 GLY A O 1
ATOM 1252 N N . TYR A 1 156 ? -16.549 11.395 -3.594 1.00 74.12 156 TYR A N 1
ATOM 1253 C CA . TYR A 1 156 ? -16.835 10.410 -4.635 1.00 74.12 156 TYR A CA 1
ATOM 1254 C C . TYR A 1 156 ? -17.660 10.999 -5.779 1.00 74.12 156 TYR A C 1
ATOM 1256 O O . TYR A 1 156 ? -17.287 10.839 -6.939 1.00 74.12 156 TYR A O 1
ATOM 1264 N N . GLU A 1 157 ? -18.753 11.690 -5.460 1.00 76.75 157 GLU A N 1
ATOM 1265 C CA . GLU A 1 157 ? -19.612 12.354 -6.451 1.00 76.75 157 GLU A CA 1
ATOM 1266 C C . GLU A 1 157 ? -18.809 13.358 -7.284 1.00 76.75 157 GLU A C 1
ATOM 1268 O O . GLU A 1 157 ? -18.836 13.323 -8.511 1.00 76.75 157 GLU A O 1
ATOM 1273 N N . TRP A 1 158 ? -17.971 14.161 -6.626 1.00 72.12 158 TRP A N 1
ATOM 1274 C CA . TRP A 1 158 ? -17.110 15.121 -7.310 1.00 72.12 158 TRP A CA 1
ATOM 1275 C C . TRP A 1 158 ? -16.077 14.471 -8.245 1.00 72.12 158 TRP A C 1
ATOM 1277 O O . TRP A 1 158 ? -15.830 14.980 -9.337 1.00 72.12 158 TRP A O 1
ATOM 1287 N N . GLU A 1 159 ? -15.447 13.365 -7.832 1.00 67.06 159 GLU A N 1
ATOM 1288 C CA . GLU A 1 159 ? -14.488 12.622 -8.671 1.00 67.06 159 GLU A CA 1
ATOM 1289 C C . GLU A 1 159 ? -15.177 11.925 -9.856 1.00 67.06 159 GLU A C 1
ATOM 1291 O O . GLU A 1 159 ? -14.567 11.746 -10.912 1.00 67.06 159 GLU A O 1
ATOM 1296 N N . HIS A 1 160 ? -16.446 11.540 -9.700 1.00 66.06 160 HIS A N 1
ATOM 1297 C CA . HIS A 1 160 ? -17.250 10.969 -10.775 1.00 66.06 160 HIS A CA 1
ATOM 1298 C C . HIS A 1 160 ? -17.626 12.031 -11.820 1.00 66.06 160 HIS A C 1
ATOM 1300 O O . HIS A 1 160 ? -17.385 11.828 -13.011 1.00 66.06 160 HIS A O 1
ATOM 1306 N N . ASP A 1 161 ? -18.111 13.192 -11.378 1.00 63.69 161 ASP A N 1
ATOM 1307 C CA . ASP A 1 161 ? -18.516 14.300 -12.256 1.00 63.69 161 ASP A CA 1
ATOM 1308 C C . ASP A 1 161 ? -17.326 14.958 -12.965 1.00 63.69 161 ASP A C 1
ATOM 1310 O O . ASP A 1 161 ? -17.437 15.504 -14.064 1.00 63.69 161 ASP A O 1
ATOM 1314 N N . LYS A 1 162 ? -16.130 14.838 -12.386 1.00 59.22 162 LYS A N 1
ATOM 1315 C CA . LYS A 1 162 ? -14.880 15.286 -12.998 1.00 59.22 162 LYS A CA 1
ATOM 1316 C C . LYS A 1 162 ? -14.527 14.602 -14.314 1.00 59.22 162 LYS A C 1
ATOM 1318 O O . LYS A 1 162 ? -13.864 15.228 -15.138 1.00 59.22 162 LYS A O 1
ATOM 1323 N N . LYS A 1 163 ? -14.973 13.359 -14.540 1.00 50.53 163 LYS A N 1
ATOM 1324 C CA . LYS A 1 163 ? -14.814 12.698 -15.848 1.00 50.53 163 LYS A CA 1
ATOM 1325 C C . LYS A 1 163 ? -15.570 13.434 -16.966 1.00 50.53 163 LYS A C 1
ATOM 1327 O O . LYS A 1 163 ? -15.283 13.189 -18.129 1.00 50.53 163 LYS A O 1
ATOM 1332 N N . VAL A 1 164 ? -16.488 14.343 -16.615 1.00 45.22 164 VAL A N 1
ATOM 1333 C CA . VAL A 1 164 ? -17.302 15.145 -17.542 1.00 45.22 164 VAL A CA 1
ATOM 1334 C C . VAL A 1 164 ? -16.750 16.569 -17.729 1.00 45.22 164 VAL A C 1
ATOM 1336 O O . VAL A 1 164 ? -17.074 17.217 -18.719 1.00 45.22 164 VAL A O 1
ATOM 1339 N N . THR A 1 165 ? -15.887 17.078 -16.834 1.00 42.56 165 THR A N 1
ATOM 1340 C CA . THR A 1 165 ? -15.451 18.489 -16.889 1.00 42.56 165 THR A CA 1
ATOM 1341 C C . THR A 1 165 ? -13.974 18.666 -16.506 1.00 42.56 165 THR A C 1
ATOM 1343 O O . THR A 1 165 ? -13.610 18.636 -15.331 1.00 42.56 165 THR A O 1
ATOM 1346 N N . GLU A 1 166 ? -13.113 18.923 -17.496 1.00 45.66 166 GLU A N 1
ATOM 1347 C CA . GLU A 1 166 ? -11.642 19.079 -17.406 1.00 45.66 166 GLU A CA 1
ATOM 1348 C C . GLU A 1 166 ? -11.124 20.290 -16.580 1.00 45.66 166 GLU A C 1
ATOM 1350 O O . GLU A 1 166 ? -10.010 20.763 -16.783 1.00 45.66 166 GLU A O 1
ATOM 1355 N N . LYS A 1 167 ? -11.889 20.846 -15.631 1.00 43.06 167 LYS A N 1
ATOM 1356 C CA . LYS A 1 167 ? -11.621 22.193 -15.076 1.00 43.06 167 LYS A CA 1
ATOM 1357 C C . LYS A 1 167 ? -11.041 22.291 -13.663 1.00 43.06 167 LYS A C 1
ATOM 1359 O O . LYS A 1 167 ? -10.978 23.393 -13.127 1.00 43.06 167 LYS A O 1
ATOM 1364 N N . ALA A 1 168 ? -10.583 21.208 -13.035 1.00 48.00 168 ALA A N 1
ATOM 1365 C CA . ALA A 1 168 ? -9.950 21.321 -11.713 1.00 48.00 168 ALA A CA 1
ATOM 1366 C C . ALA A 1 168 ? -8.492 20.869 -11.723 1.00 48.00 168 ALA A C 1
ATOM 1368 O O . ALA A 1 168 ? -8.212 19.689 -11.948 1.00 48.00 168 ALA A O 1
ATOM 1369 N N . SER A 1 169 ? -7.602 21.812 -11.392 1.00 49.75 169 SER A N 1
ATOM 1370 C CA . SER A 1 169 ? -6.159 21.622 -11.282 1.00 49.75 169 SER A CA 1
ATOM 1371 C C . SER A 1 169 ? -5.841 20.340 -10.506 1.00 49.75 169 SER A C 1
ATOM 1373 O O . SER A 1 169 ? -6.300 20.180 -9.370 1.00 49.75 169 SER A O 1
ATOM 1375 N N . PRO A 1 170 ? -5.060 19.415 -11.084 1.00 51.84 170 PRO A N 1
ATOM 1376 C CA . PRO A 1 170 ? -4.830 18.088 -10.511 1.00 51.84 170 PRO A CA 1
ATOM 1377 C C . PRO A 1 170 ? -4.081 18.107 -9.166 1.00 51.84 170 PRO A C 1
ATOM 1379 O O . PRO A 1 170 ? -4.046 17.105 -8.459 1.00 51.84 170 PRO A O 1
ATOM 1382 N N . ASN A 1 171 ? -3.539 19.267 -8.780 1.00 48.84 171 ASN A N 1
ATOM 1383 C CA . ASN A 1 171 ? -2.602 19.430 -7.674 1.00 48.84 171 ASN A CA 1
ATOM 1384 C C . ASN A 1 171 ? -3.190 20.125 -6.433 1.00 48.84 171 ASN A C 1
ATOM 1386 O O . ASN A 1 171 ? -2.425 20.638 -5.619 1.00 48.84 171 ASN A O 1
ATOM 1390 N N . VAL A 1 172 ? -4.510 20.125 -6.212 1.00 54.78 172 VAL A N 1
ATOM 1391 C CA . VAL A 1 172 ? -5.106 20.731 -4.999 1.00 54.78 172 VAL A CA 1
ATOM 1392 C C . VAL A 1 172 ? -5.683 19.657 -4.072 1.00 54.78 172 VAL A C 1
ATOM 1394 O O . VAL A 1 172 ? -6.503 18.840 -4.486 1.00 54.78 172 VAL A O 1
ATOM 1397 N N . PHE A 1 173 ? -5.234 19.632 -2.805 1.00 58.09 173 PHE A N 1
ATOM 1398 C CA . PHE A 1 173 ? -5.860 18.796 -1.770 1.00 58.09 173 PHE A CA 1
ATOM 1399 C C . PHE A 1 173 ? -7.150 19.468 -1.338 1.00 58.09 173 PHE A C 1
ATOM 1401 O O . PHE A 1 173 ? -7.144 20.654 -1.026 1.00 58.09 173 PHE A O 1
ATOM 1408 N N . TYR A 1 174 ? -8.231 18.706 -1.279 1.00 68.00 174 TYR A N 1
ATOM 1409 C CA . TYR A 1 174 ? -9.496 19.204 -0.770 1.00 68.00 174 TYR A CA 1
ATOM 1410 C C . TYR A 1 174 ? -9.823 18.427 0.502 1.00 68.00 174 TYR A C 1
ATOM 1412 O O . TYR A 1 174 ? -10.252 17.277 0.395 1.00 68.00 174 TYR A O 1
ATOM 1420 N N . PRO A 1 175 ? -9.630 19.024 1.693 1.00 67.56 175 PRO A N 1
ATOM 1421 C CA . PRO A 1 175 ? -9.859 18.347 2.969 1.00 67.56 175 PRO A CA 1
ATOM 1422 C C . PRO A 1 175 ? -11.262 17.749 3.101 1.00 67.56 175 PRO A C 1
ATOM 1424 O O . PRO A 1 175 ? -11.428 16.698 3.693 1.00 67.56 175 PRO A O 1
ATOM 1427 N N . TRP A 1 176 ? -12.274 18.364 2.485 1.00 75.69 176 TRP A N 1
ATOM 1428 C CA . TRP A 1 176 ? -13.655 17.868 2.511 1.00 75.69 176 TRP A CA 1
ATOM 1429 C C . TRP A 1 176 ? -13.889 16.593 1.679 1.00 75.69 176 TRP A C 1
ATOM 1431 O O . TRP A 1 176 ? -14.920 15.936 1.835 1.00 75.69 176 TRP A O 1
ATOM 1441 N N . LYS A 1 177 ? -12.964 16.233 0.781 1.00 74.00 177 LYS A N 1
ATOM 1442 C CA . LYS A 1 177 ? -13.067 14.999 -0.017 1.00 74.00 177 LYS A CA 1
ATOM 1443 C C . LYS A 1 177 ? -12.602 13.779 0.738 1.00 74.00 177 LYS A C 1
ATOM 1445 O O . LYS A 1 177 ? -13.039 12.681 0.423 1.00 74.00 177 LYS A O 1
ATOM 1450 N N . TYR A 1 178 ? -11.700 13.966 1.689 1.00 77.94 178 TYR A N 1
ATOM 1451 C CA . TYR A 1 178 ? -10.983 12.875 2.309 1.00 77.94 178 TYR A CA 1
ATOM 1452 C C . TYR A 1 178 ? -11.130 12.940 3.811 1.00 77.94 178 TYR A C 1
ATOM 1454 O O . TYR A 1 178 ? -10.946 13.968 4.449 1.00 77.94 178 TYR A O 1
ATOM 1462 N N . GLU A 1 179 ? -11.393 11.787 4.383 1.00 82.69 179 GLU A N 1
ATOM 1463 C CA . GLU A 1 179 ? -11.485 11.594 5.806 1.00 82.69 179 GLU A CA 1
ATOM 1464 C C . GLU A 1 179 ? -10.319 10.733 6.268 1.00 82.69 179 GLU A C 1
ATOM 1466 O O . GLU A 1 179 ? -10.183 9.598 5.822 1.00 82.69 179 GLU A O 1
ATOM 1471 N N . VAL A 1 180 ? -9.500 11.227 7.198 1.00 83.12 180 VAL A N 1
ATOM 1472 C CA . VAL A 1 180 ? -8.421 10.408 7.774 1.00 83.12 180 VAL A CA 1
ATOM 1473 C C . VAL A 1 180 ? -9.033 9.224 8.522 1.00 83.12 180 VAL A C 1
ATOM 1475 O O . VAL A 1 180 ? -10.000 9.399 9.269 1.00 83.12 180 VAL A O 1
ATOM 1478 N N . VAL A 1 181 ? -8.502 8.023 8.318 1.00 86.19 181 VAL A N 1
ATOM 1479 C CA . VAL A 1 181 ? -8.939 6.794 8.993 1.00 86.19 181 VAL A CA 1
ATOM 1480 C C . VAL A 1 181 ? -7.813 6.191 9.818 1.00 86.19 181 VAL A C 1
ATOM 1482 O O . VAL A 1 181 ? -6.637 6.467 9.591 1.00 86.19 181 VAL A O 1
ATOM 1485 N N . ARG A 1 182 ? -8.186 5.369 10.802 1.00 87.12 182 ARG A N 1
ATOM 1486 C CA . ARG A 1 182 ? -7.227 4.706 11.683 1.00 87.12 182 ARG A CA 1
ATOM 1487 C C . ARG A 1 182 ? -6.530 3.574 10.934 1.00 87.12 182 ARG A C 1
ATOM 1489 O O . ARG A 1 182 ? -7.185 2.626 10.499 1.00 87.12 182 ARG A O 1
ATOM 1496 N N . MET A 1 183 ? -5.211 3.668 10.850 1.00 86.81 183 MET A N 1
ATOM 1497 C CA . MET A 1 183 ? -4.335 2.643 10.300 1.00 86.81 183 MET A CA 1
ATOM 1498 C C . MET A 1 183 ? -3.199 2.373 11.282 1.00 86.81 183 MET A C 1
ATOM 1500 O O . MET A 1 183 ? -2.684 3.303 11.901 1.00 86.81 183 MET A O 1
ATOM 1504 N N . GLU A 1 184 ? -2.839 1.106 11.430 1.00 87.38 184 GLU A N 1
ATOM 1505 C CA . GLU A 1 184 ? -1.816 0.645 12.359 1.00 87.38 184 GLU A CA 1
ATOM 1506 C C . GLU A 1 184 ? -0.842 -0.277 11.645 1.00 87.38 184 GLU A C 1
ATOM 1508 O O . GLU A 1 184 ? -1.215 -1.082 10.789 1.00 87.38 184 GLU A O 1
ATOM 1513 N N . GLN A 1 185 ? 0.417 -0.148 12.028 1.00 86.56 185 GLN A N 1
ATOM 1514 C CA . GLN A 1 185 ? 1.455 -1.093 11.674 1.00 86.56 185 GLN A CA 1
ATOM 1515 C C . GLN A 1 185 ? 1.306 -2.358 12.528 1.00 86.56 185 GLN A C 1
ATOM 1517 O O . GLN A 1 185 ? 0.960 -2.275 13.707 1.00 86.56 185 GLN A O 1
ATOM 1522 N N . HIS A 1 186 ? 1.582 -3.521 11.941 1.00 88.31 186 HIS A N 1
ATOM 1523 C CA . HIS A 1 186 ? 1.481 -4.797 12.635 1.00 88.31 186 HIS A CA 1
ATOM 1524 C C . HIS A 1 186 ? 2.640 -5.734 12.271 1.00 88.31 186 HIS A C 1
ATOM 1526 O O . HIS A 1 186 ? 2.789 -6.126 11.115 1.00 88.31 186 HIS A O 1
ATOM 1532 N N . ASP A 1 187 ? 3.436 -6.140 13.263 1.00 85.50 187 ASP A N 1
ATOM 1533 C CA . ASP A 1 187 ? 4.653 -6.939 13.038 1.00 85.50 187 ASP A CA 1
ATOM 1534 C C . ASP A 1 187 ? 4.369 -8.430 12.785 1.00 85.50 187 ASP A C 1
ATOM 1536 O O . ASP A 1 187 ? 5.092 -9.081 12.039 1.00 85.50 187 ASP A O 1
ATOM 1540 N N . ASN A 1 188 ? 3.292 -8.977 13.361 1.00 85.62 188 ASN A N 1
ATOM 1541 C CA . ASN A 1 188 ? 3.004 -10.420 13.299 1.00 85.62 188 ASN A CA 1
ATOM 1542 C C . ASN A 1 188 ? 2.117 -10.838 12.111 1.00 85.62 188 ASN A C 1
ATOM 1544 O O . ASN A 1 188 ? 1.727 -12.002 12.030 1.00 85.62 188 ASN A O 1
ATOM 1548 N N . LEU A 1 189 ? 1.744 -9.909 11.222 1.00 87.31 189 LEU A N 1
ATOM 1549 C CA . LEU A 1 189 ? 0.922 -10.246 10.055 1.00 87.31 189 LEU A CA 1
ATOM 1550 C C . LEU A 1 189 ? 1.820 -10.546 8.847 1.00 87.31 189 LEU A C 1
ATOM 1552 O O . LEU A 1 189 ? 2.713 -9.751 8.551 1.00 87.31 189 LEU A O 1
ATOM 1556 N N . PRO A 1 190 ? 1.586 -11.648 8.114 1.00 89.50 190 PRO A N 1
ATOM 1557 C CA . PRO A 1 190 ? 2.316 -11.921 6.888 1.00 89.50 190 PRO A CA 1
ATOM 1558 C C . PRO A 1 190 ? 1.838 -10.988 5.770 1.00 89.50 190 PRO A C 1
ATOM 1560 O O . PRO A 1 190 ? 0.653 -10.941 5.435 1.00 89.50 190 PRO A O 1
ATOM 1563 N N . GLY A 1 191 ? 2.777 -10.252 5.182 1.00 93.56 191 GLY A N 1
ATOM 1564 C CA . GLY A 1 191 ? 2.540 -9.410 4.015 1.00 93.56 191 GLY A CA 1
ATOM 1565 C C . GLY A 1 191 ? 3.276 -9.910 2.774 1.00 93.56 191 GLY A C 1
ATOM 1566 O O . GLY A 1 191 ? 4.433 -10.322 2.873 1.00 93.56 191 GLY A O 1
ATOM 1567 N N . PHE A 1 192 ? 2.629 -9.827 1.611 1.00 95.12 192 PHE A N 1
ATOM 1568 C CA . PHE A 1 192 ? 3.154 -10.283 0.322 1.00 95.12 192 PHE A CA 1
ATOM 1569 C C . PHE A 1 192 ? 3.090 -9.192 -0.749 1.00 95.12 192 PHE A C 1
ATOM 1571 O O . PHE A 1 192 ? 2.162 -8.380 -0.791 1.00 95.12 192 PHE A O 1
ATOM 1578 N N . LEU A 1 193 ? 4.062 -9.188 -1.657 1.00 92.56 193 LEU A N 1
ATOM 1579 C CA . LEU A 1 193 ? 3.981 -8.387 -2.870 1.00 92.56 193 LEU A CA 1
ATOM 1580 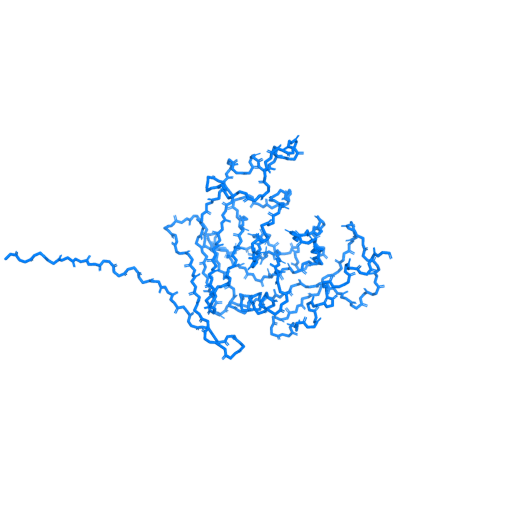C C . LEU A 1 193 ? 3.400 -9.229 -4.000 1.00 92.56 193 LEU A C 1
ATOM 1582 O O . LEU A 1 193 ? 3.729 -10.403 -4.153 1.00 92.56 193 LEU A O 1
ATOM 1586 N N . MET A 1 194 ? 2.565 -8.610 -4.826 1.00 89.81 194 MET A N 1
ATOM 1587 C CA . MET A 1 194 ? 2.210 -9.155 -6.130 1.00 89.81 194 MET A CA 1
ATOM 1588 C C . MET A 1 194 ? 2.791 -8.271 -7.213 1.00 89.81 194 MET A C 1
ATOM 1590 O O . MET A 1 194 ? 2.477 -7.083 -7.289 1.00 89.81 194 MET A O 1
ATOM 1594 N N . VAL A 1 195 ? 3.630 -8.866 -8.049 1.00 87.25 195 VAL A N 1
ATOM 1595 C CA . VAL A 1 195 ? 4.412 -8.167 -9.068 1.00 87.25 195 VAL A CA 1
ATOM 1596 C C . VAL A 1 195 ? 4.213 -8.850 -10.421 1.00 87.25 195 VAL A C 1
ATOM 1598 O O . VAL A 1 195 ? 3.900 -10.042 -10.454 1.00 87.25 195 VAL A O 1
ATOM 1601 N N . PRO A 1 196 ? 4.355 -8.137 -11.544 1.00 82.12 196 PRO A N 1
ATOM 1602 C CA . PRO A 1 196 ? 4.252 -8.721 -12.871 1.00 82.12 196 PRO A CA 1
ATOM 1603 C C . PRO A 1 196 ? 5.271 -9.838 -13.060 1.00 82.12 196 PRO A C 1
ATOM 1605 O O . PRO A 1 196 ? 6.415 -9.752 -12.603 1.00 82.12 196 PRO A O 1
ATOM 1608 N N . ASP A 1 197 ? 4.861 -10.892 -13.755 1.00 82.19 197 ASP A N 1
ATOM 1609 C CA . ASP A 1 197 ? 5.792 -11.934 -14.163 1.00 82.19 197 ASP A CA 1
ATOM 1610 C C . ASP A 1 197 ? 6.588 -11.494 -15.402 1.00 82.19 197 ASP A C 1
ATOM 1612 O O . ASP A 1 197 ? 6.207 -11.741 -16.546 1.00 82.19 197 ASP A O 1
ATOM 1616 N N . ILE A 1 198 ? 7.718 -10.827 -15.156 1.00 72.62 198 ILE A N 1
ATOM 1617 C CA . ILE A 1 198 ? 8.636 -10.341 -16.197 1.00 72.62 198 ILE A CA 1
ATOM 1618 C C . ILE A 1 198 ? 9.334 -11.461 -16.990 1.00 72.62 198 ILE A C 1
ATOM 1620 O O . ILE A 1 198 ? 9.960 -11.176 -18.010 1.00 72.62 198 ILE A O 1
ATOM 1624 N N . SER A 1 199 ? 9.239 -12.732 -16.566 1.00 68.44 199 SER A N 1
ATOM 1625 C CA . SER A 1 199 ? 9.761 -13.857 -17.362 1.00 68.44 199 SER A CA 1
ATOM 1626 C C . SER A 1 199 ? 9.010 -14.008 -18.691 1.00 68.44 199 SER A C 1
ATOM 1628 O O . SER A 1 199 ? 9.549 -14.510 -19.683 1.00 68.44 199 SER A O 1
ATOM 1630 N N . MET A 1 200 ? 7.779 -13.495 -18.743 1.00 59.03 200 MET A N 1
ATOM 1631 C CA . MET A 1 200 ? 6.987 -13.399 -19.953 1.00 59.03 200 MET A CA 1
ATOM 1632 C C . MET A 1 200 ? 7.534 -12.255 -20.818 1.00 59.03 200 MET A C 1
ATOM 1634 O O . MET A 1 200 ? 7.214 -11.087 -20.612 1.00 59.03 200 MET A O 1
ATOM 1638 N N . LYS A 1 201 ? 8.351 -12.590 -21.826 1.00 57.00 201 LYS A N 1
ATOM 1639 C CA . LYS A 1 201 ? 8.908 -11.659 -22.833 1.00 57.00 201 LYS A CA 1
ATOM 1640 C C . LYS A 1 201 ? 7.838 -11.090 -23.786 1.00 57.00 201 LYS A C 1
ATOM 1642 O O . LYS A 1 201 ? 7.991 -11.146 -25.005 1.00 57.00 201 LYS A O 1
ATOM 1647 N N . VAL A 1 202 ? 6.724 -10.587 -23.264 1.00 58.00 202 VAL A N 1
ATOM 1648 C CA . VAL A 1 202 ? 5.623 -10.053 -24.068 1.00 58.00 202 VAL A CA 1
ATOM 1649 C C . VAL A 1 202 ? 5.680 -8.530 -24.064 1.00 58.00 202 VAL A C 1
ATOM 1651 O O . VAL A 1 202 ? 5.847 -7.914 -23.014 1.00 58.00 202 VAL A O 1
ATOM 1654 N N . LYS A 1 203 ? 5.547 -7.917 -25.247 1.00 56.94 203 LYS A N 1
ATOM 1655 C CA . LYS A 1 203 ? 5.427 -6.460 -25.387 1.00 56.94 203 LYS A CA 1
ATOM 1656 C C . LYS A 1 203 ? 4.116 -6.000 -24.749 1.00 56.94 203 LYS A C 1
ATOM 1658 O O . LYS A 1 203 ? 3.045 -6.422 -25.186 1.00 56.94 203 LYS A O 1
ATOM 1663 N N . HIS A 1 204 ? 4.199 -5.141 -23.741 1.00 53.56 204 HIS A N 1
ATOM 1664 C CA . HIS A 1 204 ? 3.023 -4.669 -23.019 1.00 53.56 204 HIS A CA 1
ATOM 1665 C C . HIS A 1 204 ? 2.173 -3.692 -23.856 1.00 53.56 204 HIS A C 1
ATOM 1667 O O . HIS A 1 204 ? 2.687 -2.897 -24.640 1.00 53.56 204 HIS A O 1
ATOM 1673 N N . ARG A 1 205 ? 0.848 -3.721 -23.673 1.00 57.38 205 ARG A N 1
ATOM 1674 C CA . ARG A 1 205 ? -0.093 -2.702 -24.179 1.00 57.38 205 ARG A CA 1
ATOM 1675 C C . ARG A 1 205 ? -0.964 -2.209 -23.018 1.00 57.38 205 ARG A C 1
ATOM 1677 O O . ARG A 1 205 ? -1.260 -3.012 -22.142 1.00 57.38 205 ARG A O 1
ATOM 1684 N N . PRO A 1 206 ? -1.454 -0.954 -23.007 1.00 52.88 206 PRO A N 1
ATOM 1685 C CA . PRO A 1 206 ? -2.258 -0.416 -21.898 1.00 52.88 206 PRO A CA 1
ATOM 1686 C C . PRO A 1 206 ? -3.485 -1.255 -21.487 1.00 52.88 206 PRO A C 1
ATOM 1688 O O . PRO A 1 206 ? -3.890 -1.214 -20.329 1.00 52.88 206 PRO A O 1
ATOM 1691 N N . ASN A 1 207 ? -4.049 -2.030 -22.419 1.00 59.22 207 ASN A N 1
ATOM 1692 C CA . ASN A 1 207 ? -5.205 -2.911 -22.199 1.00 59.22 207 ASN A CA 1
ATOM 1693 C C . ASN A 1 207 ? -4.828 -4.403 -22.155 1.00 59.22 207 ASN A C 1
ATOM 1695 O O . ASN A 1 207 ? -5.693 -5.263 -22.309 1.00 59.22 207 ASN A O 1
ATOM 1699 N N . MET A 1 208 ? -3.540 -4.721 -22.036 1.00 60.25 208 MET A N 1
ATOM 1700 C CA . MET A 1 208 ? -3.066 -6.096 -22.037 1.00 60.25 208 MET A CA 1
ATOM 1701 C C . MET A 1 208 ? -3.314 -6.752 -20.678 1.00 60.25 208 MET A C 1
ATOM 1703 O O . MET A 1 208 ? -3.101 -6.150 -19.628 1.00 60.25 208 MET A O 1
ATOM 1707 N N . GLU A 1 209 ? -3.730 -8.014 -20.699 1.00 64.75 209 GLU A N 1
ATOM 1708 C CA . GLU A 1 209 ? -3.752 -8.836 -19.496 1.00 64.75 209 GLU A CA 1
ATOM 1709 C C . GLU A 1 209 ? -2.327 -9.279 -19.156 1.00 64.75 209 GLU A C 1
ATOM 1711 O O . GLU A 1 209 ? -1.617 -9.816 -20.005 1.00 64.75 209 GLU A O 1
ATOM 1716 N N . TYR A 1 210 ? -1.908 -9.061 -17.914 1.00 69.25 210 TYR A N 1
ATOM 1717 C CA . TYR A 1 210 ? -0.607 -9.489 -17.414 1.00 69.25 210 TYR A CA 1
ATOM 1718 C C . TYR A 1 210 ? -0.789 -10.449 -16.240 1.00 69.25 210 TYR A C 1
ATOM 1720 O O . TYR A 1 210 ? -1.688 -10.283 -15.409 1.00 69.25 210 TYR A O 1
ATOM 1728 N N . GLN A 1 211 ? 0.059 -11.477 -16.195 1.00 76.62 211 GLN A N 1
ATOM 1729 C CA . GLN A 1 211 ? 0.103 -12.402 -15.070 1.00 76.62 211 GLN A CA 1
ATOM 1730 C C . GLN A 1 211 ? 0.914 -11.787 -13.932 1.00 76.62 211 GLN A C 1
ATOM 1732 O O . GLN A 1 211 ? 1.885 -11.061 -14.152 1.00 76.62 211 GLN A O 1
ATOM 1737 N N . MET A 1 212 ? 0.491 -12.087 -12.709 1.00 82.19 212 MET A N 1
ATOM 1738 C CA . MET A 1 212 ? 1.157 -11.635 -11.493 1.00 82.19 212 MET A CA 1
ATOM 1739 C C . MET A 1 212 ? 1.753 -12.830 -10.770 1.00 82.19 212 MET A C 1
ATOM 1741 O O . MET A 1 212 ? 1.075 -13.845 -10.608 1.00 82.19 212 MET A O 1
ATOM 1745 N N . LYS A 1 213 ? 2.976 -12.671 -10.275 1.00 86.75 213 LYS A N 1
ATOM 1746 C CA . LYS A 1 213 ? 3.611 -13.584 -9.330 1.00 86.75 213 LYS A CA 1
ATOM 1747 C C . LYS A 1 213 ? 3.555 -12.992 -7.924 1.00 86.75 213 LYS A C 1
ATOM 1749 O O . LYS A 1 213 ? 3.710 -11.783 -7.737 1.00 86.75 213 LYS A O 1
ATOM 1754 N N . GLN A 1 214 ? 3.319 -13.847 -6.938 1.00 90.56 214 GLN A N 1
ATOM 1755 C CA . GLN A 1 214 ? 3.463 -13.484 -5.533 1.00 90.56 214 GLN A CA 1
ATOM 1756 C C . GLN A 1 214 ? 4.933 -13.631 -5.138 1.00 90.56 214 GLN A C 1
ATOM 1758 O O . GLN A 1 214 ? 5.561 -14.628 -5.485 1.00 90.56 214 GLN A O 1
ATOM 1763 N N . VAL A 1 215 ? 5.464 -12.652 -4.413 1.00 91.62 215 VAL A N 1
ATOM 1764 C CA . VAL A 1 215 ? 6.827 -12.672 -3.875 1.00 91.62 215 VAL A CA 1
ATOM 1765 C C . VAL A 1 215 ? 6.824 -12.180 -2.432 1.00 91.62 215 VAL A C 1
ATOM 1767 O O . VAL A 1 215 ? 6.018 -11.323 -2.047 1.00 91.62 215 VAL A O 1
ATOM 1770 N N . THR A 1 216 ? 7.728 -12.715 -1.617 1.00 92.44 216 THR A N 1
ATOM 1771 C CA . THR A 1 216 ? 7.936 -12.197 -0.264 1.00 92.44 216 THR A CA 1
ATOM 1772 C C . THR A 1 216 ? 8.607 -10.827 -0.368 1.00 92.44 216 THR A C 1
ATOM 1774 O O . THR A 1 216 ? 9.520 -10.677 -1.181 1.00 92.44 216 THR A O 1
ATOM 1777 N N . PRO A 1 217 ? 8.233 -9.820 0.446 1.00 89.69 217 PRO A N 1
ATOM 1778 C CA . PRO A 1 217 ? 8.890 -8.520 0.400 1.00 89.69 217 PRO A CA 1
ATOM 1779 C C . PRO A 1 217 ? 10.410 -8.657 0.521 1.00 89.69 217 PRO A C 1
ATOM 1781 O O . PRO A 1 217 ? 11.131 -8.144 -0.322 1.00 89.69 217 PRO A O 1
ATOM 1784 N N . LEU A 1 218 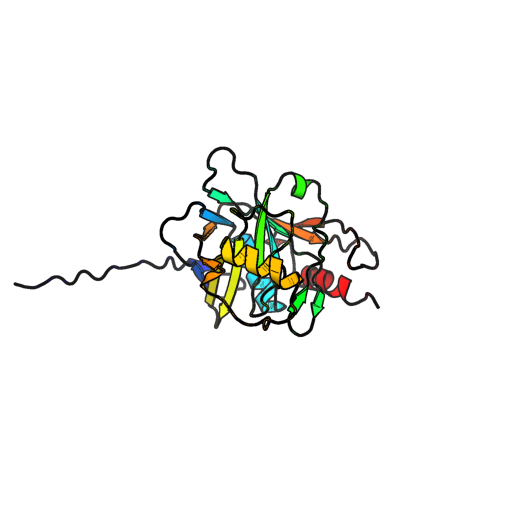? 10.921 -9.436 1.475 1.00 86.88 218 LEU A N 1
ATOM 1785 C CA . LEU A 1 218 ? 12.367 -9.612 1.646 1.00 86.88 218 LEU A CA 1
ATOM 1786 C C . LEU A 1 218 ? 13.096 -10.064 0.362 1.00 86.88 218 LEU A C 1
ATOM 1788 O O . LEU A 1 218 ? 14.193 -9.584 0.100 1.00 86.88 218 LEU A O 1
ATOM 1792 N N . GLU A 1 219 ? 12.466 -10.914 -0.449 1.00 87.12 219 GLU A N 1
ATOM 1793 C CA . GLU A 1 219 ? 13.035 -11.483 -1.680 1.00 87.12 219 GLU A CA 1
ATOM 1794 C C . GLU A 1 219 ? 12.996 -10.520 -2.874 1.00 87.12 219 GLU A C 1
ATOM 1796 O O . GLU A 1 219 ? 13.711 -10.726 -3.847 1.00 87.12 219 GLU A O 1
ATOM 1801 N N . TYR A 1 220 ? 12.164 -9.476 -2.830 1.00 87.88 220 TYR A N 1
ATOM 1802 C CA . TYR A 1 220 ? 11.964 -8.580 -3.966 1.00 87.88 220 TYR A CA 1
ATOM 1803 C C . TYR A 1 220 ? 13.005 -7.459 -3.995 1.00 87.88 220 TYR A C 1
ATOM 1805 O O . TYR A 1 220 ? 12.946 -6.532 -3.181 1.00 87.88 220 TYR A O 1
ATOM 1813 N N . SER A 1 221 ? 13.964 -7.535 -4.913 1.00 87.44 221 SER A N 1
ATOM 1814 C CA . SER A 1 221 ? 15.080 -6.591 -4.979 1.00 87.44 221 SER A CA 1
ATOM 1815 C C . SER A 1 221 ? 14.726 -5.278 -5.690 1.00 87.44 221 SER A C 1
ATOM 1817 O O . SER A 1 221 ? 13.720 -5.154 -6.394 1.00 87.44 221 SER A O 1
ATOM 1819 N N . SER A 1 222 ? 15.591 -4.279 -5.527 1.00 85.25 222 SER A N 1
ATOM 1820 C CA . SER A 1 222 ? 15.517 -3.020 -6.273 1.00 85.25 222 SER A CA 1
ATOM 1821 C C . SER A 1 222 ? 15.697 -3.241 -7.779 1.00 85.25 222 SER A C 1
ATOM 1823 O O . SER A 1 222 ? 15.021 -2.591 -8.574 1.00 85.25 222 SER A O 1
ATOM 1825 N N . GLU A 1 223 ? 16.521 -4.215 -8.175 1.00 85.56 223 GLU A N 1
ATOM 1826 C CA . GLU A 1 223 ? 16.699 -4.628 -9.573 1.00 85.56 223 GLU A CA 1
ATOM 1827 C C . GLU A 1 223 ? 15.410 -5.222 -10.155 1.00 85.56 223 GLU A C 1
ATOM 1829 O O . GLU A 1 223 ? 14.992 -4.829 -11.245 1.00 85.56 223 GLU A O 1
ATOM 1834 N N . ASP A 1 224 ? 14.714 -6.084 -9.403 1.00 84.75 224 ASP A N 1
ATOM 1835 C CA . ASP A 1 224 ? 13.412 -6.628 -9.814 1.00 84.75 224 ASP A CA 1
ATOM 1836 C C . ASP A 1 224 ? 12.372 -5.515 -10.019 1.00 84.75 224 ASP A C 1
ATOM 1838 O O . ASP A 1 224 ? 11.567 -5.553 -10.960 1.00 84.75 224 ASP A O 1
ATOM 1842 N N . TYR A 1 225 ? 12.392 -4.491 -9.158 1.00 83.25 225 TYR A N 1
ATOM 1843 C CA . TYR A 1 225 ? 11.512 -3.332 -9.295 1.00 83.25 225 TYR A CA 1
ATOM 1844 C C . TYR A 1 225 ? 11.863 -2.458 -10.500 1.00 83.25 225 TYR A C 1
ATOM 1846 O O . TYR A 1 225 ? 10.953 -2.010 -11.202 1.00 83.25 225 TYR A O 1
ATOM 1854 N N . VAL A 1 226 ? 13.152 -2.240 -10.784 1.00 80.94 226 VAL A N 1
ATOM 1855 C CA . VAL A 1 226 ? 13.595 -1.556 -12.009 1.00 80.94 226 VAL A CA 1
ATOM 1856 C C . VAL A 1 226 ? 13.139 -2.330 -13.241 1.00 80.94 226 VAL A C 1
ATOM 1858 O O . VAL A 1 226 ? 12.476 -1.745 -14.095 1.00 80.94 226 VAL A O 1
ATOM 1861 N N . ALA A 1 227 ? 13.385 -3.641 -13.300 1.00 79.31 227 ALA A N 1
ATOM 1862 C CA . ALA A 1 227 ? 12.973 -4.485 -14.421 1.00 79.31 227 ALA A CA 1
ATOM 1863 C C . ALA A 1 227 ? 11.455 -4.415 -14.661 1.00 79.31 227 ALA A C 1
ATOM 1865 O O . ALA A 1 227 ? 10.998 -4.260 -15.794 1.00 79.31 227 ALA A O 1
ATOM 1866 N N . THR A 1 228 ? 10.667 -4.436 -13.584 1.00 75.94 228 THR A N 1
ATOM 1867 C CA . THR A 1 228 ? 9.205 -4.284 -13.639 1.00 75.94 228 THR A CA 1
ATOM 1868 C C . THR A 1 228 ? 8.772 -2.918 -14.186 1.00 75.94 228 THR A C 1
ATOM 1870 O O . THR A 1 228 ? 7.794 -2.827 -14.930 1.00 75.94 228 THR A O 1
ATOM 1873 N N . ARG A 1 229 ? 9.484 -1.839 -13.837 1.00 72.50 229 ARG A N 1
ATOM 1874 C CA . ARG A 1 229 ? 9.200 -0.480 -14.330 1.00 72.50 229 ARG A CA 1
ATOM 1875 C C . ARG A 1 229 ? 9.607 -0.285 -15.785 1.00 72.50 229 ARG A C 1
ATOM 1877 O O . ARG A 1 229 ? 8.858 0.311 -16.556 1.00 72.50 229 ARG A O 1
ATOM 1884 N N . GLU A 1 230 ? 10.785 -0.764 -16.163 1.00 68.12 230 GLU A N 1
ATOM 1885 C CA . GLU A 1 230 ? 11.328 -0.604 -17.514 1.00 68.12 230 GLU A CA 1
ATOM 1886 C C . GLU A 1 230 ? 10.612 -1.463 -18.552 1.00 68.12 230 GLU A C 1
ATOM 1888 O O . GLU A 1 230 ? 10.559 -1.084 -19.724 1.00 68.12 230 GLU A O 1
ATOM 1893 N N . TRP A 1 231 ? 9.982 -2.560 -18.127 1.00 63.78 231 TRP A N 1
ATOM 1894 C CA . TRP A 1 231 ? 9.155 -3.401 -18.991 1.00 63.78 231 TRP A CA 1
ATOM 1895 C C . TRP A 1 231 ? 8.074 -2.611 -19.756 1.00 63.78 231 TRP A C 1
ATOM 1897 O O . TRP A 1 231 ? 7.740 -2.962 -20.885 1.00 63.78 231 TRP A O 1
ATOM 1907 N N . LEU A 1 232 ? 7.584 -1.500 -19.191 1.00 54.81 232 LEU A N 1
ATOM 1908 C CA . LEU A 1 232 ? 6.641 -0.587 -19.849 1.00 54.81 232 LEU A CA 1
ATOM 1909 C C . LEU A 1 232 ? 7.271 0.545 -20.662 1.00 54.8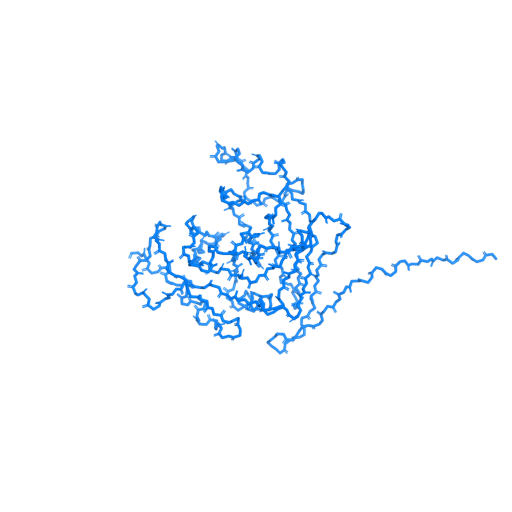1 232 LEU A C 1
ATOM 1911 O O . LEU A 1 232 ? 6.557 1.247 -21.374 1.00 54.81 232 LEU A O 1
ATOM 1915 N N . ARG A 1 233 ? 8.568 0.817 -20.496 1.00 53.84 233 ARG A N 1
ATOM 1916 C CA . ARG A 1 233 ? 9.232 1.921 -21.202 1.00 53.84 233 ARG A CA 1
ATOM 1917 C C . ARG A 1 233 ? 9.699 1.495 -22.589 1.00 53.84 233 ARG A C 1
ATOM 1919 O O . ARG A 1 233 ? 9.687 2.305 -23.499 1.00 53.84 233 ARG A O 1
ATOM 1926 N N . ASN A 1 234 ? 10.048 0.222 -22.760 1.00 47.12 234 ASN A N 1
ATOM 1927 C CA . ASN A 1 234 ? 10.552 -0.332 -24.021 1.00 47.12 234 ASN A CA 1
ATOM 1928 C C . ASN A 1 234 ? 9.430 -0.739 -25.005 1.00 47.12 234 ASN A C 1
ATOM 1930 O O . ASN A 1 234 ? 9.610 -1.645 -25.819 1.00 47.12 234 ASN A O 1
ATOM 1934 N N . THR A 1 235 ? 8.258 -0.106 -24.909 1.00 46.59 235 THR A N 1
ATOM 1935 C CA . THR A 1 235 ? 7.082 -0.332 -25.770 1.00 46.59 235 THR A CA 1
ATOM 1936 C C . THR A 1 235 ? 6.868 0.804 -26.767 1.00 46.59 235 THR A C 1
ATOM 1938 O O . THR A 1 235 ? 5.743 1.277 -26.925 1.00 46.59 235 THR A O 1
ATOM 1941 N N . ASP A 1 236 ? 7.951 1.200 -27.436 1.00 37.28 236 ASP A N 1
ATOM 1942 C CA . ASP A 1 236 ? 7.899 1.939 -28.703 1.00 37.28 236 ASP A CA 1
ATOM 1943 C C . ASP A 1 236 ? 7.918 0.956 -29.892 1.00 37.28 236 ASP A C 1
ATOM 1945 O O . ASP A 1 236 ? 8.696 -0.034 -29.863 1.00 37.28 236 ASP A O 1
#

InterPro domains:
  IPR012984 PROCT domain [PF08084] (133-222)
  IPR027652 Pre-mRNA-processing-splicing factor 8 [PTHR11140] (31-222)